Protein AF-A0AAW2G1V7-F1 (afdb_monomer_lite)

Sequence (291 aa):
MYNSADEGFDGTYQTNVVVTHNGSCLYVPPGIFKSTCKIDITWFPFDDQHCDMKFGSWTYDGNQLDLVLNSEEGGDLSDFIMNGEWYLIGSYFNCIMFMVASSVVLTVLVLNYHHRSPDRYVMPNWVRLLFLQWLPCVLRMSRPGKKITKKTILMANR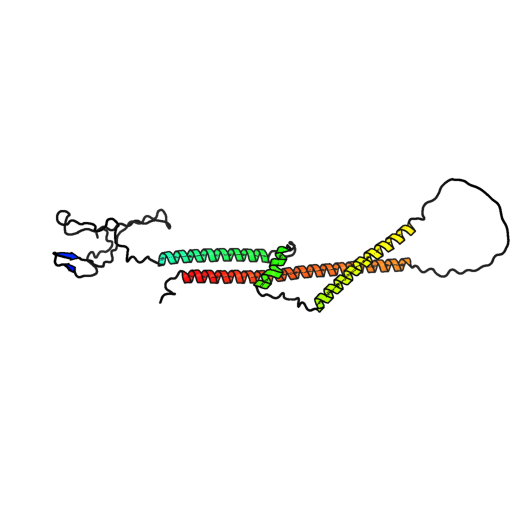MKEMELQERSSKSLLANVLDIDDDFRHGNSAANPASGYIRSAYGTPLSTRPATVEETSASLPLSGMQKELHTILKELQFITNRMKKADEDGEIVSDWKFAAMVVDRLCLFIFTLFTVLATIVILCRAPHIIVQ

pLDDT: mean 70.95, std 17.14, range [28.81, 96.62]

Radius of gyration: 51.95 Å; chains: 1; bounding box: 126×40×151 Å

Foldseek 3Di:
DVQFPDPDPDQPDDDDWDADPVGDIDDDGDHDTHGDADDDCPDPPVDDGDGDDDDDDPPDDCVGDDDDDPDPVDDDCVVPDDDLPVVLVVVVVVLVVVLVVVLVVLVVVLVVLLPPDLPPDDQPPVNCCVLVPVLCVVLVHDQPDDPVDVVVVVVVVVVVVVVVVVVVVVVVVVVVVVVVVVVPPPPDDDDDDDDDDDDDDDDDDDDDDDDDDDDDDDDPPVVVVVVVVVVVVVVVVVVVVVVVVVVVVVSVSSSVSSSVSSVSVSVVVSVVSVVVSVVVSVVSPPPPPDD

Secondary structure (DSSP, 8-state):
-TTB-SS--S-SS--PPEE-TTS-EE--------B--PPP-TTTTS-----------SS--TTT-----S-SS-S--TT----HHHHHHHHHHHHHHHHHHHHHHHHHHHHHHHTS-TTS-PPPHHHHHIIIIIHHHHTTPPPTT----HHHHHHHHHHHHHHHHHHHHHHHHHHHHHHHHHTTSSS---------------------------------HHHHHHHHHHHHHHHHHHHHHHHHHHHHHHHHHHHHHHHHHHHHHHHHHHHHHHHHHHHHHHHT-TTSS--

Organism: NCBI:txid286306

InterPro domains:
  IPR006029 Neurotransmitter-gated ion-channel transmembrane domain [PF02932] (88-282)
  IPR006201 Neurotransmitter-gated ion-channel [PTHR18945] (3-89)
  IPR018000 Neurotransmitter-gated ion-channel, conserved site [PS00236] (37-51)
  IPR036719 Neurotransmitter-gated ion-channel transmembrane domain superfamily [SSF90112] (88-290)
  IPR036734 Neurotransmitter-gated ion-channel ligand-binding domain superfamily [G3DSA:2.70.170.10] (1-108)
  IPR036734 Neurotransmitter-gated ion-channel ligand-binding domain superfamily [SSF63712] (1-100)
  IPR038050 Neuronal acetylcholine receptor [G3DSA:1.20.58.390] (210-291)

Structure (mmCIF, N/CA/C/O backbone):
data_AF-A0AAW2G1V7-F1
#
_entry.id   AF-A0AAW2G1V7-F1
#
loop_
_atom_site.group_PDB
_atom_site.id
_atom_site.type_symbol
_atom_site.label_atom_id
_atom_site.label_alt_id
_atom_site.label_comp_id
_atom_site.label_asym_id
_atom_site.label_entity_id
_atom_site.label_seq_id
_atom_site.pdbx_PDB_ins_code
_atom_site.Cartn_x
_atom_site.Cartn_y
_atom_site.Cartn_z
_atom_site.occupancy
_atom_site.B_iso_or_equiv
_atom_site.auth_seq_id
_atom_site.auth_comp_id
_atom_site.auth_asym_id
_atom_site.auth_atom_id
_atom_site.pdbx_PDB_model_num
ATOM 1 N N . MET A 1 1 ? 24.427 7.167 -37.733 1.00 85.62 1 MET A N 1
ATOM 2 C CA . MET A 1 1 ? 23.070 7.536 -37.271 1.00 85.62 1 MET A CA 1
ATOM 3 C C . MET A 1 1 ? 22.898 9.041 -37.412 1.00 85.62 1 MET A C 1
ATOM 5 O O . MET A 1 1 ? 23.673 9.754 -36.804 1.00 85.62 1 MET A O 1
ATOM 9 N N . TYR A 1 2 ? 21.942 9.545 -38.194 1.00 88.19 2 TYR A N 1
ATOM 10 C CA . TYR A 1 2 ? 21.856 10.985 -38.502 1.00 88.19 2 TYR A CA 1
ATOM 11 C C . TYR A 1 2 ? 21.434 11.862 -37.322 1.00 88.19 2 TYR A C 1
ATOM 13 O O . TYR A 1 2 ? 21.906 12.985 -37.202 1.00 88.19 2 TYR A O 1
ATOM 21 N N . ASN A 1 3 ? 20.558 11.365 -36.449 1.00 90.69 3 ASN A N 1
ATOM 22 C CA . ASN A 1 3 ? 20.106 12.087 -35.260 1.00 90.69 3 ASN A CA 1
ATOM 23 C C . ASN A 1 3 ? 20.918 11.717 -34.009 1.00 90.69 3 ASN A C 1
ATOM 25 O O . ASN A 1 3 ? 20.350 11.597 -32.925 1.00 90.69 3 ASN A O 1
ATOM 29 N N . SER A 1 4 ? 22.230 11.516 -34.160 1.00 87.62 4 SER A N 1
ATOM 30 C CA . SER A 1 4 ? 23.134 11.281 -33.029 1.00 87.62 4 SER A CA 1
ATOM 31 C C . SER A 1 4 ? 23.268 12.539 -32.162 1.00 87.62 4 SER A C 1
ATOM 33 O O . SER A 1 4 ? 23.291 13.655 -32.678 1.00 87.62 4 SER A O 1
ATOM 35 N N . ALA A 1 5 ? 23.347 12.353 -30.848 1.00 86.94 5 ALA A N 1
ATOM 36 C CA . ALA A 1 5 ? 23.713 13.371 -29.865 1.00 86.94 5 ALA A CA 1
ATOM 37 C C . ALA A 1 5 ? 25.204 13.298 -29.476 1.00 86.94 5 ALA A C 1
ATOM 39 O O . ALA A 1 5 ? 25.684 14.166 -28.752 1.00 86.94 5 ALA A O 1
ATOM 40 N N . ASP A 1 6 ? 25.919 12.254 -29.913 1.00 82.62 6 ASP A N 1
ATOM 41 C CA . ASP A 1 6 ? 27.353 12.073 -29.664 1.00 82.62 6 ASP A CA 1
ATOM 42 C C . ASP A 1 6 ? 28.193 12.606 -30.836 1.00 82.62 6 ASP A C 1
ATOM 44 O O . ASP A 1 6 ? 27.804 12.451 -31.999 1.00 82.62 6 ASP A O 1
ATOM 48 N N . GLU A 1 7 ? 29.345 13.212 -30.528 1.00 74.31 7 GLU A N 1
ATOM 49 C CA . GLU A 1 7 ? 30.271 13.802 -31.510 1.00 74.31 7 GLU A CA 1
ATOM 50 C C . GLU A 1 7 ? 31.110 12.728 -32.228 1.00 74.31 7 GLU A C 1
ATOM 52 O O . GLU A 1 7 ? 31.525 12.912 -33.374 1.00 74.31 7 GLU A O 1
ATOM 57 N N . GLY A 1 8 ? 31.328 11.577 -31.582 1.00 68.50 8 GLY A N 1
ATOM 58 C CA . GLY A 1 8 ? 32.001 10.418 -32.167 1.00 68.50 8 GLY A CA 1
ATOM 59 C C . GLY A 1 8 ? 31.039 9.560 -32.988 1.00 68.50 8 GLY A C 1
ATOM 60 O O . GLY A 1 8 ? 30.291 8.761 -32.434 1.00 68.50 8 GLY A O 1
ATOM 61 N N . PHE A 1 9 ? 31.068 9.702 -34.314 1.00 61.34 9 PHE A N 1
ATOM 62 C CA . PHE A 1 9 ? 30.249 8.887 -35.227 1.00 61.34 9 PHE A CA 1
ATOM 63 C C . PHE A 1 9 ? 30.820 7.488 -35.506 1.00 61.34 9 PHE A C 1
ATOM 65 O O . PHE A 1 9 ? 30.110 6.652 -36.070 1.00 61.34 9 PHE A O 1
ATOM 72 N N . ASP A 1 10 ? 32.092 7.255 -35.167 1.00 60.31 10 ASP A N 1
ATOM 73 C CA . ASP A 1 10 ? 32.810 6.026 -35.504 1.00 60.31 10 ASP A CA 1
ATOM 74 C C . ASP A 1 10 ? 32.613 4.941 -34.436 1.00 60.31 10 ASP A C 1
ATOM 76 O O . ASP A 1 10 ? 32.536 5.221 -33.236 1.00 60.31 10 ASP A O 1
ATOM 80 N N . GLY A 1 11 ? 32.480 3.697 -34.898 1.00 63.94 11 GLY A N 1
ATOM 81 C CA . GLY A 1 11 ? 32.051 2.554 -34.101 1.00 63.94 11 GLY A CA 1
ATOM 82 C C . GLY A 1 11 ? 32.935 2.360 -32.875 1.00 63.94 11 GLY A C 1
ATOM 83 O O . GLY A 1 11 ? 34.135 2.128 -32.987 1.00 63.94 11 GLY A O 1
ATOM 84 N N . THR A 1 12 ? 32.326 2.410 -31.691 1.00 61.78 12 THR A N 1
ATOM 85 C CA . THR A 1 12 ? 33.017 2.317 -30.396 1.00 61.78 12 THR A CA 1
ATOM 86 C C . THR A 1 12 ? 33.786 0.995 -30.226 1.00 61.78 12 THR A C 1
ATOM 88 O O . THR A 1 12 ? 34.663 0.897 -29.370 1.00 61.78 12 THR A O 1
ATOM 91 N N . TYR A 1 13 ? 33.490 -0.013 -31.059 1.00 72.44 13 TYR A N 1
ATOM 92 C CA . TYR A 1 13 ? 34.084 -1.344 -31.008 1.00 72.44 13 TYR A CA 1
ATOM 93 C C . TYR A 1 13 ? 34.322 -1.903 -32.418 1.00 72.44 13 TYR A C 1
ATOM 95 O O . TYR A 1 13 ? 33.382 -2.166 -33.169 1.00 72.44 13 TYR A O 1
ATOM 103 N N . GLN A 1 14 ? 35.589 -2.125 -32.775 1.00 78.06 14 GLN A N 1
ATOM 104 C CA . GLN A 1 14 ? 35.945 -2.838 -34.003 1.00 78.06 14 GLN A CA 1
ATOM 105 C C . GLN A 1 14 ? 35.596 -4.322 -33.856 1.00 78.06 14 GLN A C 1
ATOM 107 O O . GLN A 1 14 ? 35.974 -4.960 -32.872 1.00 78.06 14 GLN A O 1
ATOM 112 N N . THR A 1 15 ? 34.887 -4.880 -34.836 1.00 85.75 15 THR A N 1
ATOM 113 C CA . THR A 1 15 ? 34.517 -6.301 -34.862 1.00 85.75 15 THR A CA 1
ATOM 114 C C . THR A 1 15 ? 34.829 -6.927 -36.212 1.00 85.75 15 THR A C 1
ATOM 116 O O . THR A 1 15 ? 34.987 -6.238 -37.220 1.00 85.75 15 THR A O 1
ATOM 119 N N . ASN A 1 16 ? 34.956 -8.252 -36.223 1.00 90.81 16 ASN A N 1
ATOM 120 C CA . ASN A 1 16 ? 35.268 -8.997 -37.434 1.00 90.81 16 ASN A CA 1
ATOM 121 C C . ASN A 1 16 ? 34.013 -9.190 -38.296 1.00 90.81 16 ASN A C 1
ATOM 123 O O . ASN A 1 16 ? 32.916 -9.399 -37.780 1.00 90.81 16 ASN A O 1
ATOM 127 N N . VAL A 1 17 ? 34.198 -9.184 -39.616 1.00 92.94 17 VAL A N 1
ATOM 128 C CA . VAL A 1 17 ? 33.155 -9.532 -40.589 1.00 92.94 17 VAL A CA 1
ATOM 129 C C . VAL A 1 17 ? 33.189 -11.038 -40.836 1.00 92.94 17 VAL A C 1
ATOM 131 O O . VAL A 1 17 ? 34.255 -11.610 -41.068 1.00 92.94 17 VAL A O 1
ATOM 134 N N . VAL A 1 18 ? 32.025 -11.683 -40.822 1.00 94.75 18 VAL A N 1
ATOM 135 C CA . VAL A 1 18 ? 31.896 -13.103 -41.162 1.00 94.75 18 VAL A CA 1
ATOM 136 C C . VAL A 1 18 ? 31.580 -13.222 -42.647 1.00 94.75 18 VAL A C 1
ATOM 138 O O . VAL A 1 18 ? 30.533 -12.765 -43.101 1.00 94.75 18 VAL A O 1
ATOM 141 N N . VAL A 1 19 ? 32.485 -13.839 -43.405 1.00 96.56 19 VAL A N 1
ATOM 142 C CA . VAL A 1 19 ? 32.334 -14.052 -44.850 1.00 96.56 19 VAL A CA 1
ATOM 143 C C . VAL A 1 19 ? 32.022 -15.519 -45.111 1.00 96.56 19 VAL A C 1
ATOM 145 O O . VAL A 1 19 ? 32.717 -16.406 -44.617 1.00 96.56 19 VAL A O 1
ATOM 148 N N . THR A 1 20 ? 30.983 -15.782 -45.897 1.00 96.62 20 THR A N 1
ATOM 149 C CA . THR A 1 20 ? 30.585 -17.146 -46.269 1.00 96.62 20 THR A CA 1
ATOM 150 C C . THR A 1 20 ? 31.022 -17.496 -47.695 1.00 96.62 20 THR A C 1
ATOM 152 O O . THR A 1 20 ? 31.377 -16.631 -48.497 1.00 96.62 20 THR A O 1
ATOM 155 N N . HIS A 1 21 ? 30.996 -18.787 -48.036 1.00 95.81 21 HIS A N 1
ATOM 156 C CA . HIS A 1 21 ? 31.494 -19.294 -49.321 1.00 95.81 21 HIS A CA 1
ATOM 157 C C . HIS A 1 21 ? 30.716 -18.795 -50.555 1.00 95.81 21 HIS A C 1
ATOM 159 O O . HIS A 1 21 ? 31.208 -18.930 -51.671 1.00 95.81 21 HIS A O 1
ATOM 165 N N . ASN A 1 22 ? 29.500 -18.265 -50.385 1.00 96.12 22 ASN A N 1
ATOM 166 C CA . ASN A 1 22 ? 28.684 -17.723 -51.478 1.00 96.12 22 ASN A CA 1
ATOM 167 C C . ASN A 1 22 ? 28.970 -16.229 -51.752 1.00 96.12 22 ASN A C 1
ATOM 169 O O . ASN A 1 22 ? 28.369 -15.660 -52.659 1.00 96.12 22 ASN A O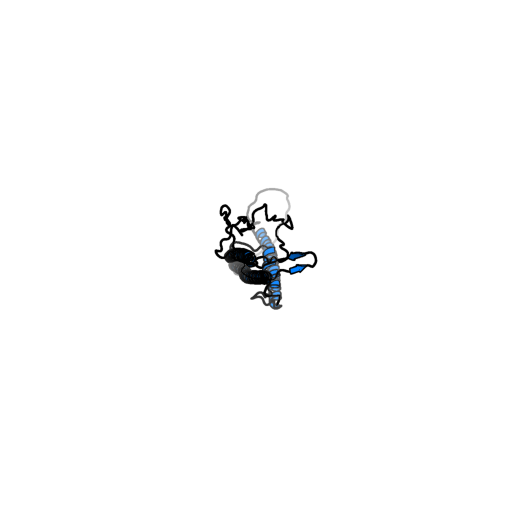 1
ATOM 173 N N . GLY A 1 23 ? 29.863 -15.601 -50.975 1.00 94.69 23 GLY A N 1
ATOM 174 C CA . GLY A 1 23 ? 30.184 -14.177 -51.068 1.00 94.69 23 GLY A CA 1
ATOM 175 C C . GLY A 1 23 ? 29.337 -13.258 -50.180 1.00 94.69 23 GLY A C 1
ATOM 176 O O . GLY A 1 23 ? 29.544 -12.048 -50.226 1.00 94.69 23 GLY A O 1
ATOM 177 N N . SER A 1 24 ? 28.415 -13.777 -49.360 1.00 94.69 24 SER A N 1
ATOM 178 C CA . SER A 1 24 ? 27.659 -12.960 -48.407 1.00 94.69 24 SER A CA 1
ATOM 179 C C . SER A 1 24 ? 28.486 -12.656 -47.159 1.00 94.69 24 SER A C 1
ATOM 181 O O . SER A 1 24 ? 29.095 -13.553 -46.561 1.00 94.69 24 SER A O 1
ATOM 183 N N . CYS A 1 25 ? 28.453 -11.391 -46.745 1.00 94.62 25 CYS A N 1
ATOM 184 C CA . CYS A 1 25 ? 29.166 -10.867 -45.586 1.00 94.62 25 CYS A CA 1
ATOM 185 C C . CYS A 1 25 ? 28.166 -10.459 -44.498 1.00 94.62 25 CYS A C 1
ATOM 187 O O . CYS A 1 25 ? 27.249 -9.686 -44.767 1.00 94.62 25 CYS A O 1
ATOM 189 N N . LEU A 1 26 ? 28.360 -10.945 -43.272 1.00 92.88 26 LEU A N 1
ATOM 190 C CA . LEU A 1 26 ? 27.598 -10.543 -42.090 1.00 92.88 26 LEU A CA 1
ATOM 191 C C . LEU A 1 26 ? 28.484 -9.693 -41.176 1.00 92.88 26 LEU A C 1
ATOM 193 O O . LEU A 1 26 ? 29.576 -10.115 -40.788 1.00 92.88 26 LEU A O 1
ATOM 197 N N . TYR A 1 27 ? 27.995 -8.510 -40.815 1.00 90.75 27 TYR A N 1
ATOM 198 C CA . TYR A 1 27 ? 28.675 -7.583 -39.917 1.00 90.75 27 TYR A CA 1
ATOM 199 C C . TYR A 1 27 ? 27.704 -7.092 -38.843 1.00 90.75 27 TYR A C 1
ATOM 201 O O . TYR A 1 27 ? 26.683 -6.489 -39.167 1.00 90.75 27 TYR A O 1
ATOM 209 N N . VAL A 1 28 ? 28.016 -7.372 -37.574 1.00 88.50 28 VAL A N 1
ATOM 210 C CA . VAL A 1 28 ? 27.168 -7.038 -36.417 1.00 88.50 28 VAL A CA 1
ATOM 211 C C . VAL A 1 28 ? 28.019 -6.312 -35.367 1.00 88.50 28 VAL A C 1
ATOM 213 O O . VAL A 1 28 ? 28.538 -6.947 -34.447 1.00 88.50 28 VAL A O 1
ATOM 216 N N . PRO A 1 29 ? 28.229 -4.991 -35.512 1.00 86.75 29 PRO A N 1
ATOM 217 C CA . PRO A 1 29 ? 28.996 -4.220 -34.543 1.00 86.75 29 PRO A CA 1
ATOM 218 C C . PRO A 1 29 ? 28.152 -3.912 -33.293 1.00 86.75 29 PRO A C 1
ATOM 220 O O . PRO A 1 29 ? 27.044 -3.384 -33.427 1.00 86.75 29 PRO A O 1
ATOM 223 N N . PRO A 1 30 ? 28.654 -4.166 -32.071 1.00 85.56 30 PRO A N 1
ATOM 224 C CA . PRO A 1 30 ? 28.037 -3.635 -30.868 1.00 85.56 30 PRO A CA 1
ATOM 225 C C . PRO A 1 30 ? 28.274 -2.124 -30.816 1.00 85.56 30 PRO A C 1
ATOM 227 O O . PRO A 1 30 ? 29.349 -1.631 -31.162 1.00 85.56 30 PRO A O 1
ATOM 230 N N . GLY A 1 31 ? 27.272 -1.377 -30.367 1.00 80.81 31 GLY A N 1
ATOM 231 C CA . GLY A 1 31 ? 27.354 0.075 -30.304 1.00 80.81 31 GLY A CA 1
ATOM 232 C C . GLY A 1 31 ? 26.416 0.647 -29.259 1.00 80.81 31 GLY A C 1
ATOM 233 O O . GLY A 1 31 ? 25.307 0.153 -29.065 1.00 80.81 31 GLY A O 1
ATOM 234 N N . ILE A 1 32 ? 26.874 1.706 -28.594 1.00 83.88 32 ILE A N 1
ATOM 235 C CA . ILE A 1 32 ? 26.031 2.536 -27.737 1.00 83.88 32 ILE A CA 1
ATOM 236 C C . ILE A 1 32 ? 25.627 3.747 -28.570 1.00 83.88 32 ILE A C 1
ATOM 238 O O . ILE A 1 32 ? 26.464 4.585 -28.899 1.00 83.88 32 ILE A O 1
ATOM 242 N N . PHE A 1 33 ? 24.346 3.839 -28.912 1.00 84.38 33 PHE A N 1
ATOM 243 C CA . PHE A 1 33 ? 23.815 4.951 -29.693 1.00 84.38 33 PHE A CA 1
ATOM 244 C C . PHE A 1 33 ? 23.133 5.960 -28.774 1.00 84.38 33 PHE A C 1
ATOM 246 O O . PHE A 1 33 ? 22.244 5.610 -28.001 1.00 84.38 33 PHE A O 1
ATOM 253 N N . LYS A 1 34 ? 23.534 7.229 -28.874 1.00 87.38 34 LYS A N 1
ATOM 254 C CA . LYS A 1 34 ? 22.858 8.342 -28.200 1.00 87.38 34 LYS A CA 1
ATOM 255 C C . LYS A 1 34 ? 22.071 9.120 -29.239 1.00 87.38 34 LYS A C 1
ATOM 257 O O . LYS A 1 34 ? 22.667 9.764 -30.095 1.00 87.38 34 LYS A O 1
ATOM 262 N N . SER A 1 35 ? 20.746 9.057 -29.180 1.00 89.12 35 SER A N 1
ATOM 263 C CA . SER A 1 35 ? 19.866 9.760 -30.114 1.00 89.12 35 SER A CA 1
ATOM 264 C C . SER A 1 35 ? 19.362 11.076 -29.538 1.00 89.12 35 SER A C 1
ATOM 266 O O . SER A 1 35 ? 18.958 11.129 -28.377 1.00 89.12 35 SER A O 1
ATOM 268 N N . THR A 1 36 ? 19.265 12.106 -30.371 1.00 91.31 36 THR A N 1
ATOM 269 C CA . THR A 1 36 ? 18.476 13.296 -30.049 1.00 91.31 36 THR A CA 1
ATOM 270 C C . THR A 1 36 ? 17.000 13.003 -30.320 1.00 91.31 36 THR A C 1
ATOM 272 O O . THR A 1 36 ? 16.622 12.716 -31.459 1.00 91.31 36 THR A O 1
ATOM 275 N N . CYS A 1 37 ? 16.173 13.092 -29.276 1.00 92.75 37 CYS A N 1
ATOM 276 C CA . CYS A 1 37 ? 14.723 12.911 -29.325 1.00 92.75 37 CYS A CA 1
ATOM 277 C C . CYS A 1 37 ? 14.019 14.100 -28.655 1.00 92.75 37 CYS A C 1
ATOM 279 O O . CYS A 1 37 ? 14.504 14.633 -27.656 1.00 92.75 37 CYS A O 1
ATOM 281 N N . LYS A 1 38 ? 12.888 14.538 -29.219 1.00 90.38 38 LYS A N 1
ATOM 282 C CA . LYS A 1 38 ? 12.080 15.623 -28.653 1.00 90.38 38 LYS A CA 1
ATOM 283 C C . LYS A 1 38 ? 11.105 15.042 -27.631 1.00 90.38 38 LYS A C 1
ATOM 285 O O . LYS A 1 38 ? 10.283 14.214 -27.993 1.00 90.38 38 LYS A O 1
ATOM 290 N N . ILE A 1 39 ? 11.175 15.533 -26.398 1.00 89.38 39 ILE A N 1
ATOM 291 C CA . ILE A 1 39 ? 10.276 15.134 -25.309 1.00 89.38 39 ILE A CA 1
ATOM 292 C C . ILE A 1 39 ? 9.023 16.017 -25.308 1.00 89.38 39 ILE A C 1
ATOM 294 O O . ILE A 1 39 ? 9.132 17.243 -25.422 1.00 89.38 39 ILE A O 1
ATOM 298 N N . ASP A 1 40 ? 7.849 15.402 -25.161 1.00 83.12 40 ASP A N 1
ATOM 299 C CA . ASP A 1 40 ? 6.579 16.101 -24.927 1.00 83.12 40 ASP A CA 1
ATOM 300 C C . ASP A 1 40 ? 6.178 15.995 -23.449 1.00 83.12 40 ASP A C 1
ATOM 302 O O . ASP A 1 40 ? 6.004 14.900 -22.928 1.00 83.12 40 ASP A O 1
ATOM 306 N N . ILE A 1 41 ? 6.032 17.133 -22.766 1.00 85.12 41 ILE A N 1
ATOM 307 C CA . ILE A 1 41 ? 5.747 17.207 -21.320 1.00 85.12 41 ILE A CA 1
ATOM 308 C C . ILE A 1 41 ? 4.282 17.536 -20.999 1.00 85.12 41 ILE A C 1
ATOM 310 O O . ILE A 1 41 ? 3.962 17.898 -19.868 1.00 85.12 41 ILE A O 1
ATOM 314 N N . THR A 1 42 ? 3.381 17.448 -21.979 1.00 76.25 42 THR A N 1
ATOM 315 C CA . THR A 1 42 ? 1.984 17.885 -21.820 1.00 76.25 42 THR A CA 1
ATOM 316 C C . THR A 1 42 ? 1.222 17.112 -20.728 1.00 76.25 42 THR A C 1
ATOM 318 O O . THR A 1 42 ? 0.359 17.691 -20.071 1.00 76.25 42 THR A O 1
ATOM 321 N N . TRP A 1 43 ? 1.558 15.837 -20.491 1.00 65.81 43 TRP A N 1
ATOM 322 C CA . TRP A 1 43 ? 0.807 14.926 -19.604 1.00 65.81 43 TRP A CA 1
ATOM 323 C C . TRP A 1 43 ? 1.631 14.328 -18.458 1.00 65.81 43 TRP A C 1
ATOM 325 O O . TRP A 1 43 ? 1.285 13.278 -17.915 1.00 65.81 43 TRP A O 1
ATOM 335 N N . PHE A 1 44 ? 2.704 15.008 -18.057 1.00 52.75 44 PHE A N 1
ATOM 336 C CA . PHE A 1 44 ? 3.578 14.546 -16.979 1.00 52.75 44 PHE A CA 1
ATOM 337 C C . PHE A 1 44 ? 2.796 14.254 -15.676 1.00 52.75 44 PHE A C 1
ATOM 339 O O . PHE A 1 44 ? 2.028 15.121 -15.240 1.00 52.75 44 PHE A O 1
ATOM 346 N N . PRO A 1 45 ? 2.981 13.095 -14.999 1.00 63.81 45 PRO A N 1
ATOM 347 C CA . PRO A 1 45 ? 3.978 12.029 -15.218 1.00 63.81 45 PRO A CA 1
ATOM 348 C C . PRO A 1 45 ? 3.456 10.775 -15.964 1.00 63.81 45 PRO A C 1
ATOM 350 O O . PRO A 1 45 ? 4.032 9.698 -15.817 1.00 63.81 45 PRO A O 1
ATOM 353 N N . PHE A 1 46 ? 2.323 10.866 -16.671 1.00 63.38 46 PHE A N 1
ATOM 354 C CA . PHE A 1 46 ? 1.678 9.744 -17.380 1.00 63.38 46 PHE A CA 1
ATOM 355 C C . PHE A 1 46 ? 1.797 9.873 -18.905 1.00 63.38 46 PHE A C 1
ATOM 357 O O . PHE A 1 46 ? 0.891 9.507 -19.650 1.00 63.38 46 PHE A O 1
ATOM 364 N N . ASP A 1 47 ? 2.887 10.470 -19.357 1.00 64.62 47 ASP A N 1
ATOM 365 C CA . ASP A 1 47 ? 3.195 10.757 -20.747 1.00 64.62 47 ASP A CA 1
ATOM 366 C C . ASP A 1 47 ? 3.817 9.551 -21.466 1.00 64.62 47 ASP A C 1
ATOM 368 O O . ASP A 1 47 ? 4.714 8.887 -20.948 1.00 64.62 47 ASP A O 1
ATOM 372 N N . ASP A 1 48 ? 3.360 9.304 -22.695 1.00 75.94 48 ASP A N 1
ATOM 373 C CA . ASP A 1 48 ? 3.995 8.367 -23.620 1.00 75.94 48 ASP A CA 1
ATOM 374 C C . ASP A 1 48 ? 5.029 9.116 -24.470 1.00 75.94 48 ASP A C 1
ATOM 376 O O . ASP A 1 48 ? 4.742 10.176 -25.030 1.00 75.94 48 ASP A O 1
ATOM 380 N N . GLN A 1 49 ? 6.235 8.556 -24.592 1.00 80.69 49 GLN A N 1
ATOM 381 C CA . GLN A 1 49 ? 7.331 9.161 -25.352 1.00 80.69 49 GLN A CA 1
ATOM 382 C C . GLN A 1 49 ? 7.636 8.345 -26.609 1.00 80.69 49 GLN A C 1
ATOM 384 O O . GLN A 1 49 ? 7.844 7.133 -26.542 1.00 80.69 49 GLN A O 1
ATOM 389 N N . HIS A 1 50 ? 7.699 9.019 -27.760 1.00 85.31 50 HIS A N 1
ATOM 390 C CA . HIS A 1 50 ? 8.035 8.408 -29.045 1.00 85.31 50 HIS A CA 1
ATOM 391 C C . HIS A 1 50 ? 9.369 8.952 -29.558 1.00 85.31 50 HIS A C 1
ATOM 393 O O . HIS A 1 50 ? 9.500 10.150 -29.813 1.00 85.31 50 HIS A O 1
ATOM 399 N N . CYS A 1 51 ? 10.359 8.069 -29.702 1.00 89.38 51 CYS A N 1
ATOM 400 C CA . CYS A 1 51 ? 11.705 8.430 -30.131 1.00 89.38 51 CYS A CA 1
ATOM 401 C C . CYS A 1 51 ? 12.146 7.609 -31.339 1.00 89.38 51 CYS A C 1
ATOM 403 O O . CYS A 1 51 ? 12.302 6.393 -31.251 1.00 89.38 51 CYS A O 1
ATOM 405 N N . ASP A 1 52 ? 12.419 8.303 -32.443 1.00 90.00 52 ASP A N 1
ATOM 406 C CA . ASP A 1 52 ? 12.882 7.690 -33.684 1.00 90.00 52 ASP A CA 1
ATOM 407 C C . ASP A 1 52 ? 14.409 7.618 -33.754 1.00 90.00 52 ASP A C 1
ATOM 409 O O . ASP A 1 52 ? 15.119 8.562 -33.394 1.00 90.00 52 ASP A O 1
ATOM 413 N N . MET A 1 53 ? 14.932 6.537 -34.331 1.00 87.44 53 MET A N 1
ATOM 414 C CA . MET A 1 53 ? 16.350 6.404 -34.666 1.00 87.44 53 MET A CA 1
ATOM 415 C C . MET A 1 53 ? 16.532 6.362 -36.183 1.00 87.44 53 MET A C 1
ATOM 417 O O . MET A 1 53 ? 15.935 5.533 -36.864 1.00 87.44 53 MET A O 1
ATOM 421 N N . LYS A 1 54 ? 17.371 7.253 -36.729 1.00 89.81 54 LYS A N 1
ATOM 422 C CA . LYS A 1 54 ? 17.587 7.378 -38.179 1.00 89.81 54 LYS A CA 1
ATOM 423 C C . LYS A 1 54 ? 18.950 6.831 -38.590 1.00 89.81 54 LYS A C 1
ATOM 425 O O . LYS A 1 54 ? 19.989 7.464 -38.363 1.00 89.81 54 LYS A O 1
ATOM 430 N N . PHE A 1 55 ? 18.940 5.674 -39.241 1.00 88.56 55 PHE A N 1
ATOM 431 C CA . PHE A 1 55 ? 20.124 5.036 -39.815 1.00 88.56 55 PHE A CA 1
ATOM 432 C C . PHE A 1 55 ? 20.173 5.236 -41.329 1.00 88.56 55 PHE A C 1
ATOM 434 O O . PHE A 1 55 ? 19.145 5.306 -41.993 1.00 88.56 55 PHE A O 1
ATOM 441 N N . GLY A 1 56 ? 21.383 5.350 -41.867 1.00 90.31 56 GLY A N 1
ATOM 442 C CA . GLY A 1 56 ? 21.619 5.467 -43.298 1.00 90.31 56 GLY A CA 1
ATOM 443 C C . GLY A 1 56 ? 23.102 5.637 -43.599 1.00 90.31 56 GLY A C 1
ATOM 444 O O . GLY A 1 56 ? 23.911 5.849 -42.689 1.00 90.31 56 GLY A O 1
ATOM 445 N N . SER A 1 57 ? 23.445 5.500 -44.876 1.00 91.06 57 SER A N 1
ATOM 446 C CA . SER A 1 57 ? 24.816 5.622 -45.365 1.00 91.06 57 SER A CA 1
ATOM 447 C C . SER A 1 57 ? 25.228 7.082 -45.480 1.00 91.06 57 SER A C 1
ATOM 449 O O . SER A 1 57 ? 24.506 7.889 -46.051 1.00 91.06 57 SER A O 1
ATOM 451 N N . TRP A 1 58 ? 26.411 7.414 -44.966 1.00 87.19 58 TRP A N 1
ATOM 452 C CA . TRP A 1 58 ? 26.973 8.757 -45.109 1.00 87.19 58 TRP A CA 1
ATOM 453 C C . TRP A 1 58 ? 27.712 8.949 -46.439 1.00 87.19 58 TRP A C 1
ATOM 455 O O . TRP A 1 58 ? 27.763 10.053 -46.971 1.00 87.19 58 TRP A O 1
ATOM 465 N N . THR A 1 59 ? 28.309 7.878 -46.969 1.00 90.50 59 THR A N 1
ATOM 466 C CA . THR A 1 59 ? 29.235 7.935 -48.110 1.00 90.50 59 THR A CA 1
ATOM 467 C C . THR A 1 59 ? 28.587 7.606 -49.449 1.00 90.50 59 THR A C 1
ATOM 469 O O . THR A 1 59 ? 29.072 8.069 -50.476 1.00 90.50 59 THR A O 1
ATOM 472 N N . TYR A 1 60 ? 27.523 6.803 -49.450 1.00 93.31 60 TYR A N 1
ATOM 473 C CA . TYR A 1 60 ? 26.861 6.315 -50.663 1.00 93.31 60 TYR A CA 1
ATOM 474 C C . TYR A 1 60 ? 25.423 6.816 -50.739 1.00 93.31 60 TYR A C 1
ATOM 476 O O . TYR A 1 60 ? 24.737 6.880 -49.720 1.00 93.31 60 TYR A O 1
ATOM 484 N N . ASP A 1 61 ? 24.974 7.135 -51.951 1.00 92.19 61 ASP A N 1
ATOM 485 C CA . ASP A 1 61 ? 23.600 7.528 -52.250 1.00 92.19 61 ASP A CA 1
ATOM 486 C C . ASP A 1 61 ? 22.725 6.319 -52.635 1.00 92.19 61 ASP A C 1
ATOM 488 O O . ASP A 1 61 ? 23.208 5.194 -52.788 1.00 92.19 61 ASP A O 1
ATOM 492 N N . GLY A 1 62 ? 21.422 6.558 -52.816 1.00 90.12 62 GLY A N 1
ATOM 493 C CA . GLY A 1 62 ? 20.439 5.507 -53.121 1.00 90.12 62 GLY A CA 1
ATOM 494 C C . GLY A 1 62 ? 20.596 4.843 -54.494 1.00 90.12 62 GLY A C 1
ATOM 495 O O . GLY A 1 62 ? 19.957 3.831 -54.752 1.00 90.12 62 GLY A O 1
ATOM 496 N N . ASN A 1 63 ? 21.451 5.378 -55.372 1.00 93.94 63 ASN A N 1
ATOM 497 C CA . ASN A 1 63 ? 21.772 4.749 -56.657 1.00 93.94 63 ASN A CA 1
ATOM 498 C C . ASN A 1 63 ? 22.930 3.744 -56.544 1.00 93.94 63 ASN A C 1
ATOM 500 O O . ASN A 1 63 ? 23.123 2.929 -57.445 1.00 93.94 63 ASN A O 1
ATOM 504 N N . GLN A 1 64 ? 23.720 3.826 -55.472 1.00 94.50 64 GLN A N 1
ATOM 505 C CA . GLN A 1 64 ? 24.885 2.973 -55.228 1.00 94.50 64 GLN A CA 1
ATOM 506 C C . GLN A 1 64 ? 24.634 1.946 -54.127 1.00 94.50 64 GLN A C 1
ATOM 508 O O . GLN A 1 64 ? 25.207 0.858 -54.166 1.00 94.50 64 GLN A O 1
ATOM 513 N N . LEU A 1 65 ? 23.797 2.287 -53.147 1.00 93.75 65 LEU A N 1
ATOM 514 C CA . LEU A 1 65 ? 23.502 1.437 -52.006 1.00 93.75 65 LEU A CA 1
ATOM 515 C C . LEU A 1 65 ? 22.000 1.422 -51.727 1.00 93.75 65 LEU A C 1
ATOM 517 O O . LEU A 1 65 ? 21.412 2.456 -51.418 1.00 93.75 65 LEU A O 1
ATOM 521 N N . ASP A 1 66 ? 21.420 0.226 -51.773 1.00 93.19 66 ASP A N 1
ATOM 522 C CA . ASP A 1 66 ? 20.037 -0.018 -51.376 1.00 93.19 66 ASP A CA 1
ATOM 523 C C . ASP A 1 66 ? 19.993 -0.611 -49.959 1.00 93.19 66 ASP A C 1
ATOM 525 O O . ASP A 1 66 ? 20.697 -1.579 -49.655 1.00 93.19 66 ASP A O 1
ATOM 529 N N . LEU A 1 67 ? 19.203 0.001 -49.074 1.00 91.56 67 LEU A N 1
ATOM 530 C CA . LEU A 1 67 ? 19.068 -0.400 -47.674 1.00 91.56 67 LEU A CA 1
ATOM 531 C C . LEU A 1 67 ? 17.715 -1.077 -47.479 1.00 91.56 67 LEU A C 1
ATOM 533 O O . LEU A 1 67 ? 16.678 -0.418 -47.465 1.00 91.56 67 LEU A O 1
ATOM 537 N N . VAL A 1 68 ? 17.743 -2.391 -47.270 1.00 91.25 68 VAL A N 1
ATOM 538 C CA . VAL A 1 68 ? 16.539 -3.203 -47.079 1.00 91.25 68 VAL A CA 1
ATOM 539 C C . VAL A 1 68 ? 16.425 -3.628 -45.618 1.00 91.25 68 VAL A C 1
ATOM 541 O O . VAL A 1 68 ? 17.378 -4.137 -45.024 1.00 91.25 68 VAL A O 1
ATOM 544 N N . LEU A 1 69 ? 15.247 -3.417 -45.033 1.00 89.56 69 LEU A N 1
ATOM 545 C CA . LEU A 1 69 ? 14.913 -3.898 -43.695 1.00 89.56 69 LEU A CA 1
ATOM 546 C C . LEU A 1 69 ? 14.695 -5.414 -43.736 1.00 89.56 69 LEU A C 1
ATOM 548 O O . LEU A 1 69 ? 13.947 -5.915 -44.569 1.00 89.56 69 LEU A O 1
ATOM 552 N N . ASN A 1 70 ? 15.329 -6.144 -42.817 1.00 86.44 70 ASN A N 1
ATOM 553 C CA . ASN A 1 70 ? 15.173 -7.600 -42.723 1.00 86.44 70 ASN A CA 1
ATOM 554 C C . ASN A 1 70 ? 13.827 -8.021 -42.093 1.00 86.44 70 ASN A C 1
ATOM 556 O O . ASN A 1 70 ? 13.386 -9.149 -42.282 1.00 86.44 70 ASN A O 1
ATOM 560 N N . SER A 1 71 ? 13.183 -7.128 -41.335 1.00 86.19 71 SER A N 1
ATOM 561 C CA . SER A 1 71 ? 11.866 -7.332 -40.722 1.00 86.19 71 SER A CA 1
ATOM 562 C C . SER A 1 71 ? 11.093 -6.013 -40.688 1.00 86.19 71 SER A C 1
ATOM 564 O O . SER A 1 71 ? 11.673 -4.966 -40.395 1.00 86.19 71 SER A O 1
ATOM 566 N N . GLU A 1 72 ? 9.790 -6.066 -40.969 1.00 81.38 72 GLU A N 1
ATOM 567 C CA . GLU A 1 72 ? 8.873 -4.923 -40.828 1.00 81.38 72 GLU A CA 1
ATOM 568 C C . GLU A 1 72 ? 8.392 -4.732 -39.378 1.00 81.38 72 GLU A C 1
ATOM 570 O O . GLU A 1 72 ? 7.910 -3.659 -39.026 1.00 81.38 72 GLU A O 1
ATOM 575 N N . GLU A 1 73 ? 8.568 -5.740 -38.515 1.00 79.50 73 GLU A N 1
ATOM 576 C CA . GLU A 1 73 ? 8.125 -5.718 -37.109 1.00 79.50 73 GLU A CA 1
ATOM 577 C C . GLU A 1 73 ? 9.089 -4.958 -36.175 1.00 79.50 73 GLU A C 1
ATOM 579 O O . GLU A 1 73 ? 8.836 -4.839 -34.977 1.00 79.50 73 GLU A O 1
ATOM 584 N N . GLY A 1 74 ? 10.174 -4.395 -36.717 1.00 80.12 74 GLY A N 1
ATOM 585 C CA . GLY A 1 74 ? 11.145 -3.587 -35.979 1.00 80.12 74 GLY A CA 1
ATOM 586 C C . GLY A 1 74 ? 12.420 -4.342 -35.595 1.00 80.12 74 GLY A C 1
ATOM 587 O O . GLY A 1 74 ? 12.820 -5.306 -36.248 1.00 80.12 74 GLY A O 1
ATOM 588 N N . GLY A 1 75 ? 13.112 -3.838 -34.570 1.00 82.31 75 GLY A N 1
ATOM 589 C CA . GLY A 1 75 ? 14.335 -4.452 -34.046 1.00 82.31 75 GLY A CA 1
ATOM 590 C C . GLY A 1 75 ? 14.038 -5.693 -33.205 1.00 82.31 75 GLY A C 1
ATOM 591 O O . GLY A 1 75 ? 13.003 -5.764 -32.548 1.00 82.31 75 GLY A O 1
ATOM 592 N N . ASP A 1 76 ? 14.958 -6.657 -33.201 1.00 84.00 76 ASP A N 1
ATOM 593 C CA . ASP A 1 76 ? 14.846 -7.843 -32.352 1.00 84.00 76 ASP A CA 1
ATOM 594 C C . ASP A 1 76 ? 14.972 -7.456 -30.867 1.00 84.00 76 ASP A C 1
ATOM 596 O O . ASP A 1 76 ? 15.983 -6.897 -30.437 1.00 84.00 76 ASP A O 1
ATOM 600 N N . LEU A 1 77 ? 13.919 -7.729 -30.093 1.00 84.31 77 LEU A N 1
ATOM 601 C CA . LEU A 1 77 ? 13.817 -7.436 -28.659 1.00 84.31 77 LEU A CA 1
ATOM 602 C C . LEU A 1 77 ? 14.064 -8.678 -27.787 1.00 84.31 77 LEU A C 1
ATOM 604 O O . LEU A 1 77 ? 13.865 -8.610 -26.576 1.00 84.31 77 LEU A O 1
ATOM 608 N N . SER A 1 78 ? 14.478 -9.809 -28.364 1.00 82.38 78 SER A N 1
ATOM 609 C CA . SER A 1 78 ? 14.654 -11.073 -27.630 1.00 82.38 78 SER A CA 1
ATOM 610 C C . SER A 1 78 ? 15.642 -10.959 -26.461 1.00 82.38 78 SER A C 1
ATOM 612 O O . SER A 1 78 ? 15.415 -11.548 -25.406 1.00 82.38 78 SER A O 1
ATOM 614 N N . ASP A 1 79 ? 16.680 -10.134 -26.619 1.00 79.12 79 ASP A N 1
ATOM 615 C CA . ASP A 1 79 ? 17.705 -9.871 -25.598 1.00 79.12 79 ASP A CA 1
ATOM 616 C C . ASP A 1 79 ? 17.446 -8.575 -24.800 1.00 79.12 79 ASP A C 1
ATOM 618 O O . ASP A 1 79 ? 18.322 -8.076 -24.087 1.00 79.12 79 ASP A O 1
ATOM 622 N N . PHE A 1 80 ? 16.250 -7.986 -24.914 1.00 81.44 80 PHE A N 1
ATOM 623 C CA . PHE A 1 80 ? 15.922 -6.748 -24.215 1.00 81.44 80 PHE A CA 1
ATOM 624 C C . PHE A 1 80 ? 15.758 -6.979 -22.708 1.00 81.44 80 PHE A C 1
ATOM 626 O O . PHE A 1 80 ? 14.855 -7.680 -22.248 1.00 81.44 80 PHE A O 1
ATOM 633 N N . ILE A 1 81 ? 16.606 -6.324 -21.915 1.00 75.31 81 ILE A N 1
ATOM 634 C CA . ILE A 1 81 ? 16.498 -6.316 -20.456 1.00 75.31 81 ILE A CA 1
ATOM 635 C C . ILE A 1 81 ? 15.640 -5.118 -20.037 1.00 75.31 81 ILE A C 1
ATOM 637 O O . ILE A 1 81 ? 16.041 -3.965 -20.188 1.00 75.31 81 ILE A O 1
ATOM 641 N N . MET A 1 82 ? 14.462 -5.391 -19.472 1.00 67.81 82 MET A N 1
ATOM 642 C CA . MET A 1 82 ? 13.584 -4.359 -18.912 1.00 67.81 82 MET A CA 1
ATOM 643 C C . MET A 1 82 ? 14.274 -3.619 -17.753 1.00 67.81 82 MET A C 1
ATOM 645 O O . MET A 1 82 ? 14.760 -4.237 -16.804 1.00 67.81 82 MET A O 1
ATOM 649 N N . ASN A 1 83 ? 14.255 -2.284 -17.788 1.00 65.00 83 ASN A N 1
ATOM 650 C CA . ASN A 1 83 ? 14.808 -1.437 -16.727 1.00 65.00 83 ASN A CA 1
ATOM 651 C C . ASN A 1 83 ? 13.995 -1.590 -15.424 1.00 65.00 83 ASN A C 1
ATOM 653 O O . ASN A 1 83 ? 12.917 -1.014 -15.280 1.00 65.00 83 ASN A O 1
ATOM 657 N N . GLY A 1 84 ? 14.510 -2.360 -14.461 1.00 59.78 84 GLY A N 1
ATOM 658 C CA . GLY A 1 84 ? 13.814 -2.659 -13.203 1.00 59.78 84 GLY A CA 1
ATOM 659 C C . GLY A 1 84 ? 13.671 -1.480 -12.228 1.00 59.78 84 GLY A C 1
ATOM 660 O O . GLY A 1 84 ? 12.738 -1.476 -11.428 1.00 59.78 84 GLY A O 1
ATOM 661 N N . GLU A 1 85 ? 14.537 -0.461 -12.284 1.00 60.97 85 GLU A N 1
ATOM 662 C CA . GLU A 1 85 ? 14.556 0.632 -11.289 1.00 60.97 85 GLU A CA 1
ATOM 663 C C . GLU A 1 85 ? 13.257 1.451 -11.237 1.00 60.97 85 GLU A C 1
ATOM 665 O O . GLU A 1 85 ? 12.748 1.738 -10.152 1.00 60.97 85 GLU A O 1
ATOM 670 N N . TRP A 1 86 ? 12.679 1.786 -12.392 1.00 58.59 86 TRP A N 1
ATOM 671 C CA . TRP A 1 86 ? 11.490 2.642 -12.465 1.00 58.59 86 TRP A CA 1
ATOM 672 C C . TRP A 1 86 ? 10.227 1.940 -11.953 1.00 58.59 86 TRP A C 1
ATOM 674 O O . TRP A 1 86 ? 9.390 2.554 -11.288 1.00 58.59 86 TRP A O 1
ATOM 684 N N . TYR A 1 87 ? 10.113 0.630 -12.187 1.00 57.41 87 TYR A N 1
ATOM 685 C CA . TYR A 1 87 ? 8.999 -0.168 -11.674 1.00 57.41 87 TYR A CA 1
ATOM 686 C C . TYR A 1 87 ? 9.115 -0.408 -10.166 1.00 57.41 87 TYR A C 1
ATOM 688 O O . TYR A 1 87 ? 8.119 -0.340 -9.436 1.00 57.41 87 TYR A O 1
ATOM 696 N N . LEU A 1 88 ? 10.341 -0.640 -9.682 1.00 62.59 88 LEU A N 1
ATOM 697 C CA . LEU A 1 88 ? 10.603 -0.802 -8.260 1.00 62.59 88 LEU A CA 1
ATOM 698 C C . LEU A 1 88 ? 10.215 0.475 -7.504 1.00 62.59 88 LEU A C 1
ATOM 700 O O . LEU A 1 88 ? 9.386 0.387 -6.595 1.00 62.59 88 LEU A O 1
ATOM 704 N N . ILE A 1 89 ? 10.703 1.655 -7.917 1.00 68.19 89 ILE A N 1
ATOM 705 C CA . ILE A 1 89 ? 10.412 2.931 -7.235 1.00 68.19 89 ILE A CA 1
ATOM 706 C C . ILE A 1 89 ? 8.898 3.162 -7.089 1.00 68.19 89 ILE A C 1
ATOM 708 O O . ILE A 1 89 ? 8.413 3.442 -5.990 1.00 68.19 89 ILE A O 1
ATOM 712 N N . GLY A 1 90 ? 8.130 2.946 -8.164 1.00 71.38 90 GLY A N 1
ATOM 713 C CA . GLY A 1 90 ? 6.679 3.119 -8.163 1.00 71.38 90 GLY A CA 1
ATOM 714 C C . GLY A 1 90 ? 5.967 2.142 -7.226 1.00 71.38 90 GLY A C 1
ATOM 715 O O . GLY A 1 90 ? 5.070 2.537 -6.477 1.00 71.38 90 GLY A O 1
ATOM 716 N N . SER A 1 91 ? 6.381 0.872 -7.200 1.00 69.94 91 SER A N 1
ATOM 717 C CA . SER A 1 91 ? 5.806 -0.126 -6.292 1.00 69.94 91 SER A CA 1
ATOM 718 C C . SER A 1 91 ? 6.133 0.167 -4.821 1.00 69.94 91 SER A C 1
ATOM 720 O O . SER A 1 91 ? 5.274 -0.059 -3.964 1.00 69.94 91 SER A O 1
ATOM 722 N N . TYR A 1 92 ? 7.332 0.673 -4.508 1.00 77.38 92 TYR A N 1
ATOM 723 C CA . TYR A 1 92 ? 7.710 1.049 -3.139 1.00 77.38 92 TYR A CA 1
ATOM 724 C C . TYR A 1 92 ? 6.858 2.205 -2.620 1.00 77.38 92 TYR A C 1
ATOM 726 O O . TYR A 1 92 ? 6.260 2.086 -1.549 1.00 77.38 92 TYR A O 1
ATOM 734 N N . PHE A 1 93 ? 6.748 3.296 -3.385 1.00 80.94 93 PHE A N 1
ATOM 735 C CA . PHE A 1 93 ? 5.958 4.461 -2.979 1.00 80.94 93 PHE A CA 1
ATOM 736 C C . PHE A 1 93 ? 4.482 4.116 -2.790 1.00 80.94 93 PHE A C 1
ATOM 738 O O . PHE A 1 93 ? 3.895 4.495 -1.778 1.00 80.94 93 PHE A O 1
ATOM 745 N N . ASN A 1 94 ? 3.898 3.332 -3.701 1.00 79.62 94 ASN A N 1
ATOM 746 C CA . ASN A 1 94 ? 2.519 2.872 -3.554 1.00 79.62 94 ASN A CA 1
ATOM 747 C C . ASN A 1 94 ? 2.335 2.017 -2.292 1.00 79.62 94 ASN A C 1
ATOM 749 O O . ASN A 1 94 ? 1.412 2.260 -1.515 1.00 79.62 94 ASN A O 1
ATOM 753 N N . CYS A 1 95 ? 3.231 1.059 -2.033 1.00 77.31 95 CYS A N 1
ATOM 754 C CA . CYS A 1 95 ? 3.142 0.209 -0.846 1.00 77.31 95 CYS A CA 1
ATOM 755 C C . CYS A 1 95 ? 3.264 1.016 0.457 1.00 77.31 95 CYS A C 1
ATOM 757 O O . CYS A 1 95 ? 2.483 0.804 1.386 1.00 77.31 95 CYS A O 1
ATOM 759 N N . ILE A 1 96 ? 4.205 1.964 0.524 1.00 82.69 96 ILE A N 1
ATOM 760 C CA . ILE A 1 96 ? 4.398 2.834 1.693 1.00 82.69 96 ILE A CA 1
ATOM 761 C C . ILE A 1 96 ? 3.191 3.754 1.885 1.00 82.69 96 ILE A C 1
ATOM 763 O O . ILE A 1 96 ? 2.715 3.904 3.006 1.00 82.69 96 ILE A O 1
ATOM 767 N N . MET A 1 97 ? 2.646 4.328 0.813 1.00 85.69 97 MET A N 1
ATOM 768 C CA . MET A 1 97 ? 1.477 5.205 0.884 1.00 85.69 97 MET A CA 1
ATOM 769 C C . MET A 1 97 ? 0.258 4.479 1.465 1.00 85.69 97 MET A C 1
ATOM 771 O O . MET A 1 97 ? -0.365 4.983 2.401 1.00 85.69 97 MET A O 1
ATOM 775 N N . PHE A 1 98 ? -0.045 3.268 0.983 1.00 83.25 98 PHE A N 1
ATOM 776 C CA . PHE A 1 98 ? -1.115 2.447 1.558 1.00 83.25 98 PHE A CA 1
ATOM 777 C C . PHE A 1 98 ? -0.820 2.044 3.006 1.00 83.25 98 PHE A C 1
ATOM 779 O O . PHE A 1 98 ? -1.736 2.025 3.830 1.00 83.25 98 PHE A O 1
ATOM 786 N N . MET A 1 99 ? 0.446 1.764 3.332 1.00 81.62 99 MET A N 1
ATOM 787 C CA . MET A 1 99 ? 0.858 1.404 4.686 1.00 81.62 99 MET A CA 1
ATOM 788 C C . MET A 1 99 ? 0.658 2.548 5.684 1.00 81.62 99 MET A C 1
ATOM 790 O O . MET A 1 99 ? 0.100 2.360 6.767 1.00 81.62 99 MET A O 1
ATOM 794 N N . VAL A 1 100 ? 1.078 3.752 5.307 1.00 85.12 100 VAL A N 1
ATOM 795 C CA . VAL A 1 100 ? 0.933 4.950 6.132 1.00 85.12 100 VAL A CA 1
ATOM 796 C C . VAL A 1 100 ? -0.545 5.313 6.266 1.00 85.12 100 VAL A C 1
ATOM 798 O O . VAL A 1 100 ? -1.014 5.517 7.384 1.00 85.12 100 VAL A O 1
ATOM 801 N N . ALA A 1 101 ? -1.316 5.293 5.176 1.00 88.12 101 ALA A N 1
ATOM 802 C CA . ALA A 1 101 ? -2.746 5.590 5.217 1.00 88.12 101 ALA A CA 1
ATOM 803 C C . ALA A 1 101 ? -3.521 4.647 6.157 1.00 88.12 101 ALA A C 1
ATOM 805 O O . ALA A 1 101 ? -4.282 5.114 7.008 1.00 88.12 101 ALA A O 1
ATOM 806 N N . SER A 1 102 ? -3.305 3.330 6.061 1.00 82.56 102 SER A N 1
ATOM 807 C CA . SER A 1 102 ? -3.994 2.364 6.926 1.00 82.56 102 SER A CA 1
ATOM 808 C C . SER A 1 102 ? -3.591 2.513 8.397 1.00 82.56 102 SER A C 1
ATOM 810 O O . SER A 1 102 ? -4.451 2.435 9.276 1.00 82.56 102 SER A O 1
ATOM 812 N N . SER A 1 103 ? -2.314 2.796 8.681 1.00 82.94 103 SER A N 1
ATOM 813 C CA . SER A 1 103 ? -1.841 3.012 10.052 1.00 82.94 103 SER A CA 1
ATOM 814 C C . SER A 1 103 ? -2.469 4.248 10.699 1.00 82.94 103 SER A C 1
ATOM 816 O O . SER A 1 103 ? -2.895 4.171 11.849 1.00 82.94 103 SER A O 1
ATOM 818 N N . VAL A 1 104 ? -2.623 5.350 9.957 1.00 87.31 104 VAL A N 1
ATOM 819 C CA . VAL A 1 104 ? -3.300 6.565 10.439 1.00 87.31 104 VAL A CA 1
ATOM 820 C C . VAL A 1 104 ? -4.783 6.304 10.709 1.00 87.31 104 VAL A C 1
ATOM 822 O O . VAL A 1 104 ? -5.307 6.722 11.737 1.00 87.31 104 VAL A O 1
ATOM 825 N N . VAL A 1 105 ? -5.478 5.573 9.835 1.00 86.25 105 VAL A N 1
ATOM 826 C CA . VAL A 1 105 ? -6.889 5.223 10.071 1.00 86.25 105 VAL A CA 1
ATOM 827 C C . VAL A 1 105 ? -7.034 4.363 11.327 1.00 86.25 105 VAL A C 1
ATOM 829 O O . VAL A 1 105 ? -7.898 4.630 12.161 1.00 86.25 105 VAL A O 1
ATOM 832 N N . LEU A 1 106 ? -6.169 3.362 11.503 1.00 78.81 106 LEU A N 1
ATOM 833 C CA . LEU A 1 106 ? -6.178 2.510 12.691 1.00 78.81 106 LEU A CA 1
ATOM 834 C C . LEU A 1 106 ? -5.891 3.307 13.968 1.00 78.81 106 LEU A C 1
ATOM 836 O O . LEU A 1 106 ? -6.586 3.105 14.961 1.00 78.81 106 LEU A O 1
ATOM 840 N N . THR A 1 107 ? -4.933 4.238 13.959 1.00 83.62 107 THR A N 1
ATOM 841 C CA . THR A 1 107 ? -4.657 5.072 15.139 1.00 83.62 107 THR A CA 1
ATOM 842 C C . THR A 1 107 ? -5.826 5.995 15.472 1.00 83.62 107 THR A C 1
ATOM 844 O O . THR A 1 107 ? -6.179 6.117 16.643 1.00 83.62 107 THR A O 1
ATOM 847 N N . VAL A 1 108 ? -6.501 6.572 14.472 1.00 85.19 108 VAL A N 1
ATOM 848 C CA . VAL A 1 108 ? -7.721 7.368 14.682 1.00 85.19 108 VAL A CA 1
ATOM 849 C C . VAL A 1 108 ? -8.845 6.513 15.263 1.00 85.19 108 VAL A C 1
ATOM 851 O O . VAL A 1 108 ? -9.513 6.952 16.198 1.00 85.19 108 VAL A O 1
ATOM 854 N N . LEU A 1 109 ? -9.042 5.287 14.771 1.00 78.31 109 LEU A N 1
ATOM 855 C CA . LEU A 1 109 ? -10.035 4.360 15.321 1.00 78.31 109 LEU A CA 1
ATOM 856 C C . LEU A 1 109 ? -9.722 3.991 16.776 1.00 78.31 109 LEU A C 1
ATOM 858 O O . LEU A 1 109 ? -10.629 3.979 17.607 1.00 78.31 109 LEU A O 1
ATOM 862 N N . VAL A 1 110 ? -8.451 3.750 17.104 1.00 75.44 110 VAL A N 1
ATOM 863 C CA . VAL A 1 110 ? -8.001 3.469 18.476 1.00 75.44 110 VAL A CA 1
ATOM 864 C C . VAL A 1 110 ? -8.235 4.658 19.388 1.00 75.44 110 VAL A C 1
ATOM 866 O O . VAL A 1 110 ? -8.804 4.492 20.462 1.00 75.44 110 VAL A O 1
ATOM 869 N N . LEU A 1 111 ? -7.834 5.857 18.967 1.00 78.69 111 LEU A N 1
ATOM 870 C CA . LEU A 1 111 ? -8.029 7.079 19.744 1.00 78.69 111 LEU A CA 1
ATOM 871 C C . LEU A 1 111 ? -9.518 7.371 19.943 1.00 78.69 111 LEU A C 1
ATOM 873 O O . LEU A 1 111 ? -9.939 7.693 21.054 1.00 78.69 111 LEU A O 1
ATOM 877 N N . ASN A 1 112 ? -10.330 7.191 18.898 1.00 79.62 112 ASN A N 1
ATOM 878 C CA . ASN A 1 112 ? -11.780 7.333 18.977 1.00 79.62 112 ASN A CA 1
ATOM 879 C C . ASN A 1 112 ? -12.389 6.327 19.959 1.00 79.62 112 ASN A C 1
ATOM 881 O O . ASN A 1 112 ? -13.246 6.696 20.758 1.00 79.62 112 ASN A O 1
ATOM 885 N N . TYR A 1 113 ? -11.920 5.079 19.937 1.00 74.69 113 TYR A N 1
ATOM 886 C CA . TYR A 1 113 ? -12.389 4.038 20.842 1.00 74.69 113 TYR A CA 1
ATOM 887 C C . TYR A 1 113 ? -11.942 4.285 22.290 1.00 74.69 113 TYR A C 1
ATOM 889 O O . TYR A 1 113 ? -12.757 4.195 23.203 1.00 74.69 113 TYR A O 1
ATOM 897 N N . HIS A 1 114 ? -10.679 4.652 22.515 1.00 72.50 114 HIS A N 1
ATOM 898 C CA . HIS A 1 114 ? -10.126 4.921 23.845 1.00 72.50 114 HIS A CA 1
ATOM 899 C C . HIS A 1 114 ? -10.791 6.134 24.511 1.00 72.50 114 HIS A C 1
ATOM 901 O O . HIS A 1 114 ? -11.015 6.137 25.719 1.00 72.50 114 HIS A O 1
ATOM 907 N N . HIS A 1 115 ? -11.139 7.161 23.731 1.00 70.06 115 HIS A N 1
ATOM 908 C CA . HIS A 1 115 ? -11.821 8.358 24.229 1.00 70.06 115 HIS A CA 1
ATOM 909 C C . HIS A 1 115 ? -13.355 8.210 24.280 1.00 70.06 115 HIS A C 1
ATOM 911 O O . HIS A 1 115 ? -14.064 9.114 24.737 1.00 70.06 115 HIS A O 1
ATOM 917 N N . ARG A 1 116 ? -13.902 7.071 23.834 1.00 69.56 116 ARG A N 1
ATOM 918 C CA . ARG A 1 116 ? -15.318 6.734 23.996 1.00 69.56 116 ARG A CA 1
ATOM 919 C C . ARG A 1 116 ? -15.549 6.256 25.429 1.00 69.56 116 ARG A C 1
ATOM 921 O O . ARG A 1 116 ? -15.587 5.064 25.710 1.00 69.56 116 ARG A O 1
ATOM 928 N N . SER A 1 117 ? -15.669 7.218 26.341 1.00 54.47 117 SER A N 1
ATOM 929 C CA . SER A 1 117 ? -15.814 6.967 27.774 1.00 54.47 117 SER A CA 1
ATOM 930 C C . SER A 1 117 ? -17.063 6.128 28.123 1.00 54.47 117 SER A C 1
ATOM 932 O O . SER A 1 117 ? -18.124 6.308 27.513 1.00 54.47 117 SER A O 1
ATOM 934 N N . PRO A 1 118 ? -16.958 5.261 29.148 1.00 53.69 118 PRO A N 1
ATOM 935 C CA . PRO A 1 118 ? -17.970 4.283 29.574 1.00 53.69 118 PRO A CA 1
ATOM 936 C C . PRO A 1 118 ? -19.275 4.876 30.129 1.00 53.69 118 PRO A C 1
ATOM 938 O O . PRO A 1 118 ? -20.248 4.148 30.287 1.00 53.69 118 PRO A O 1
ATOM 941 N N . ASP A 1 119 ? -19.319 6.184 30.394 1.00 56.53 119 ASP A N 1
ATOM 942 C CA . ASP A 1 119 ? -20.464 6.853 31.033 1.00 56.53 119 ASP A CA 1
ATOM 943 C C . ASP A 1 119 ? -21.678 7.051 30.112 1.00 56.53 119 ASP A C 1
ATOM 945 O O . ASP A 1 119 ? -22.781 7.314 30.585 1.00 56.53 119 ASP A O 1
ATOM 949 N N . ARG A 1 120 ? -21.503 6.958 28.784 1.00 58.00 120 ARG A N 1
ATOM 950 C CA . ARG A 1 120 ? -22.568 7.297 27.817 1.00 58.00 120 ARG A CA 1
ATOM 951 C C . ARG A 1 120 ? -23.125 6.124 27.019 1.00 58.00 120 ARG A C 1
ATOM 953 O O . ARG A 1 120 ? -24.161 6.285 26.382 1.00 58.00 120 ARG A O 1
ATOM 960 N N . TYR A 1 121 ? -22.462 4.967 27.019 1.00 66.56 121 TYR A N 1
ATOM 961 C CA . TYR A 1 121 ? -22.825 3.841 26.156 1.00 66.56 121 TYR A CA 1
ATOM 962 C C . TYR A 1 121 ? -22.849 2.531 26.946 1.00 66.56 121 TYR A C 1
ATOM 964 O O . TYR A 1 121 ? -21.858 2.139 27.547 1.00 66.56 121 TYR A O 1
ATOM 972 N N . VAL A 1 122 ? -23.972 1.815 26.905 1.00 71.06 122 VAL A N 1
ATOM 973 C CA . VAL A 1 122 ? -24.066 0.439 27.412 1.00 71.06 122 VAL A CA 1
ATOM 974 C C . VAL A 1 122 ? -23.456 -0.491 26.356 1.00 71.06 122 VAL A C 1
ATOM 976 O O . VAL A 1 122 ? -23.864 -0.422 25.197 1.00 71.06 122 VAL A O 1
ATOM 979 N N . MET A 1 123 ? -22.480 -1.343 26.711 1.00 71.62 123 MET A N 1
ATOM 980 C CA . MET A 1 123 ? -21.885 -2.291 25.750 1.00 71.62 123 MET A CA 1
ATOM 981 C C . MET A 1 123 ? -22.964 -3.260 25.238 1.00 71.62 123 MET A C 1
ATOM 983 O O . MET A 1 123 ? -23.514 -4.021 26.040 1.00 71.62 123 MET A O 1
ATOM 987 N N . PRO A 1 124 ? -23.245 -3.290 23.921 1.00 76.75 124 PRO A N 1
ATOM 988 C CA . PRO A 1 124 ? -24.142 -4.279 23.340 1.00 76.75 124 PRO A CA 1
ATOM 989 C C . PRO A 1 124 ? -23.666 -5.704 23.644 1.00 76.75 124 PRO A C 1
ATOM 991 O O . PRO A 1 124 ? -22.464 -5.967 23.711 1.00 76.75 124 PRO A O 1
ATOM 994 N N . ASN A 1 125 ? -24.595 -6.654 23.761 1.00 75.19 125 ASN A N 1
ATOM 995 C CA . ASN A 1 125 ? -24.259 -8.041 24.111 1.00 75.19 125 ASN A CA 1
ATOM 996 C C . ASN A 1 125 ? -23.264 -8.685 23.127 1.00 75.19 125 ASN A C 1
ATOM 998 O O . ASN A 1 125 ? -22.364 -9.408 23.550 1.00 75.19 125 ASN A O 1
ATOM 1002 N N . TRP A 1 126 ? -23.360 -8.360 21.832 1.00 79.12 126 TRP A N 1
ATOM 1003 C CA . TRP A 1 126 ? -22.409 -8.832 20.820 1.00 79.12 126 TRP A CA 1
ATOM 1004 C C . TRP A 1 126 ? -21.001 -8.232 21.005 1.00 79.12 126 TRP A C 1
ATOM 1006 O O . TRP A 1 126 ? -20.010 -8.937 20.829 1.00 79.12 126 TRP A O 1
ATOM 1016 N N . VAL A 1 127 ? -20.900 -6.967 21.438 1.00 78.81 127 VAL A N 1
ATOM 1017 C CA . VAL A 1 127 ? -19.628 -6.287 21.758 1.00 78.81 127 VAL A CA 1
ATOM 1018 C C . VAL A 1 127 ? -18.992 -6.923 22.992 1.00 78.81 127 VAL A C 1
ATOM 1020 O O . VAL A 1 127 ? -17.788 -7.165 23.008 1.00 78.81 127 VAL A O 1
ATOM 1023 N N . ARG A 1 128 ? -19.793 -7.267 24.010 1.00 75.75 128 ARG A N 1
ATOM 1024 C CA . ARG A 1 128 ? -19.303 -7.998 25.190 1.00 75.75 128 ARG A CA 1
ATOM 1025 C C . ARG A 1 128 ? -18.736 -9.363 24.806 1.00 75.75 128 ARG A C 1
ATOM 1027 O O . ARG A 1 128 ? -17.627 -9.675 25.218 1.00 75.75 128 ARG A O 1
ATOM 1034 N N . LEU A 1 129 ? -19.433 -10.142 23.978 1.00 76.44 129 LEU A N 1
ATOM 1035 C CA . LEU A 1 129 ? -18.932 -11.430 23.475 1.00 76.44 129 LEU A CA 1
ATOM 1036 C C . LEU A 1 129 ? -17.613 -11.276 22.701 1.00 76.44 129 LEU A C 1
ATOM 1038 O O . LEU A 1 129 ? -16.668 -12.037 22.916 1.00 76.44 129 LEU A O 1
ATOM 1042 N N . LEU A 1 130 ? -17.519 -10.255 21.850 1.00 79.00 130 LEU A N 1
ATOM 1043 C CA . LEU A 1 130 ? -16.333 -10.012 21.037 1.00 79.00 130 LEU A CA 1
ATOM 1044 C C . LEU A 1 130 ? -15.125 -9.578 21.889 1.00 79.00 130 LEU A C 1
ATOM 1046 O O . LEU A 1 130 ? -14.063 -10.184 21.767 1.00 79.00 130 LEU A O 1
ATOM 1050 N N . PHE A 1 131 ? -15.276 -8.600 22.791 1.00 74.56 131 PHE A N 1
ATOM 1051 C CA . PHE A 1 131 ? -14.166 -8.046 23.587 1.00 74.56 131 PHE A CA 1
ATOM 1052 C C . PHE A 1 131 ? -13.831 -8.813 24.871 1.00 74.56 131 PHE A C 1
ATOM 1054 O O . PHE A 1 131 ? -12.677 -8.790 25.292 1.00 74.56 131 PHE A O 1
ATOM 1061 N N . LEU A 1 132 ? -14.793 -9.487 25.508 1.00 70.25 132 LEU A N 1
ATOM 1062 C CA . LEU A 1 132 ? -14.568 -10.194 26.779 1.00 70.25 132 LEU A CA 1
ATOM 1063 C C . LEU A 1 132 ? -14.322 -11.697 26.598 1.00 70.25 132 LEU A C 1
ATOM 1065 O O . LEU A 1 132 ? -13.788 -12.318 27.515 1.00 70.25 132 LEU A O 1
ATOM 1069 N N . GLN A 1 133 ? -14.686 -12.283 25.450 1.00 69.81 133 GLN A N 1
ATOM 1070 C CA . GLN A 1 133 ? -14.636 -13.736 25.256 1.00 69.81 133 GLN A CA 1
ATOM 1071 C C . GLN A 1 133 ? -13.841 -14.157 24.016 1.00 69.81 133 GLN A C 1
ATOM 1073 O O . GLN A 1 133 ? -12.934 -14.976 24.141 1.00 69.81 133 GLN A O 1
ATOM 1078 N N . TRP A 1 134 ? -14.117 -13.583 22.841 1.00 77.62 134 TRP A N 1
ATOM 1079 C CA . TRP A 1 134 ? -13.434 -13.975 21.601 1.00 77.62 134 TRP A CA 1
ATOM 1080 C C . TRP A 1 134 ? -12.022 -13.378 21.486 1.00 77.62 134 TRP A C 1
ATOM 1082 O O . TRP A 1 134 ? -11.043 -14.118 21.383 1.00 77.62 134 TRP A O 1
ATOM 1092 N N . LEU A 1 135 ? -11.888 -12.052 21.594 1.00 74.44 135 LEU A N 1
ATOM 1093 C CA . LEU A 1 135 ? -10.605 -11.352 21.467 1.00 74.44 135 LEU A CA 1
ATOM 1094 C C . LEU A 1 135 ? -9.554 -11.772 22.506 1.00 74.44 135 LEU A C 1
ATOM 1096 O O . LEU A 1 135 ? -8.424 -12.029 22.103 1.00 74.44 135 LEU A O 1
ATOM 1100 N N . PRO A 1 136 ? -9.864 -11.905 23.810 1.00 72.75 136 PRO A N 1
ATOM 1101 C CA . PRO A 1 136 ? -8.874 -12.343 24.796 1.00 72.75 136 PRO A CA 1
ATOM 1102 C C . PRO A 1 136 ? -8.408 -13.783 24.566 1.00 72.75 136 PRO A C 1
ATOM 1104 O O . PRO A 1 136 ? -7.273 -14.114 24.898 1.00 72.75 136 PRO A O 1
ATOM 1107 N N . CYS A 1 137 ? -9.263 -14.631 23.979 1.00 70.56 137 CYS A N 1
ATOM 1108 C CA . CYS A 1 137 ? -8.918 -16.004 23.624 1.00 70.56 137 CYS A CA 1
ATOM 1109 C C . CYS A 1 137 ? -7.936 -16.035 22.443 1.00 70.56 137 CYS A C 1
ATOM 1111 O O . CYS A 1 137 ? -6.908 -16.705 22.523 1.00 70.56 137 CYS A O 1
ATOM 1113 N N . VAL A 1 138 ? -8.193 -15.229 21.406 1.00 76.94 138 VAL A N 1
ATOM 1114 C CA . VAL A 1 138 ? -7.295 -15.054 20.249 1.00 76.94 138 VAL A CA 1
ATOM 1115 C C . VAL A 1 138 ? -5.969 -14.394 20.656 1.00 76.94 138 VAL A C 1
ATOM 1117 O O . VAL A 1 138 ? -4.904 -14.833 20.239 1.00 76.94 138 VAL A O 1
ATOM 1120 N N . LEU A 1 139 ? -6.017 -13.379 21.524 1.00 69.06 139 LEU A N 1
ATOM 1121 C CA . LEU A 1 139 ? -4.855 -12.620 22.012 1.00 69.06 139 LEU A CA 1
ATOM 1122 C C . LEU A 1 139 ? -4.139 -13.288 23.199 1.00 69.06 139 LEU A C 1
ATOM 1124 O O . LEU A 1 139 ? -3.193 -12.720 23.746 1.00 69.06 139 LEU A O 1
ATOM 1128 N N . ARG A 1 140 ? -4.603 -14.473 23.624 1.00 71.94 140 ARG A N 1
ATOM 1129 C CA . ARG A 1 140 ? -4.097 -15.249 24.768 1.00 71.94 140 ARG A CA 1
ATOM 1130 C C . ARG A 1 140 ? -3.893 -14.398 26.036 1.00 71.94 140 ARG A C 1
ATOM 1132 O O . ARG A 1 140 ? -2.911 -14.550 26.763 1.00 71.94 140 ARG A O 1
ATOM 1139 N N . MET A 1 141 ? -4.837 -13.501 26.311 1.00 64.44 141 MET A N 1
ATOM 1140 C CA . MET A 1 141 ? -4.841 -12.654 27.501 1.00 64.44 141 MET A CA 1
ATOM 1141 C C . MET A 1 141 ? -5.774 -13.208 28.571 1.00 64.44 141 MET A C 1
ATOM 1143 O O . MET A 1 141 ? -6.945 -13.483 28.320 1.00 64.44 141 MET A O 1
ATOM 1147 N N . SER A 1 142 ? -5.269 -13.313 29.799 1.00 59.56 142 SER A N 1
ATOM 1148 C CA . SER A 1 142 ? -6.081 -13.644 30.971 1.00 59.56 142 SER A CA 1
ATOM 1149 C C . SER A 1 142 ? -6.625 -12.370 31.607 1.00 59.56 142 SER A C 1
ATOM 1151 O O . SER A 1 142 ? -5.865 -11.435 31.861 1.00 59.56 142 SER A O 1
ATOM 1153 N N . ARG A 1 143 ? -7.932 -12.341 31.909 1.00 62.50 143 ARG A N 1
ATOM 1154 C CA . ARG A 1 143 ? -8.576 -11.222 32.614 1.00 62.50 143 ARG A CA 1
ATOM 1155 C C . ARG A 1 143 ? -7.851 -10.948 33.944 1.00 62.50 143 ARG A C 1
ATOM 1157 O O . ARG A 1 143 ? -7.873 -11.816 34.823 1.00 62.50 143 ARG A O 1
ATOM 1164 N N . PRO A 1 144 ? -7.232 -9.771 34.141 1.00 58.12 144 PRO A N 1
ATOM 1165 C CA . PRO A 1 144 ? -6.641 -9.425 35.420 1.00 58.12 144 PRO A CA 1
ATOM 1166 C C . PRO A 1 144 ? -7.773 -9.195 36.430 1.00 58.12 144 PRO A C 1
ATOM 1168 O O . PRO A 1 144 ? -8.706 -8.439 36.173 1.00 58.12 144 PRO A O 1
ATOM 1171 N N . GLY A 1 145 ? -7.716 -9.887 37.571 1.00 55.25 145 GLY A N 1
ATOM 1172 C CA . GLY A 1 145 ? -8.564 -9.593 38.734 1.00 55.25 145 GLY A CA 1
ATOM 1173 C C . GLY A 1 145 ? -9.637 -10.620 39.115 1.00 55.25 145 GLY A C 1
ATOM 1174 O O . GLY A 1 145 ? -10.104 -10.573 40.247 1.00 55.25 145 GLY A O 1
ATOM 1175 N N . LYS A 1 146 ? -9.993 -11.605 38.278 1.00 53.41 146 LYS A N 1
ATOM 1176 C CA . LYS A 1 146 ? -10.886 -12.704 38.710 1.00 53.41 146 LYS A CA 1
ATOM 1177 C C . LYS A 1 146 ? -10.207 -14.057 38.508 1.00 53.41 146 LYS A C 1
ATOM 1179 O O . LYS A 1 146 ? -10.393 -14.725 37.497 1.00 53.41 146 LYS A O 1
ATOM 1184 N N . LYS A 1 147 ? -9.444 -14.495 39.518 1.00 41.22 147 LYS A N 1
ATOM 1185 C CA . LYS A 1 147 ? -9.173 -15.928 39.697 1.00 41.22 147 LYS A CA 1
ATOM 1186 C C . LYS A 1 147 ? -10.531 -16.561 39.979 1.00 41.22 147 LYS A C 1
ATOM 1188 O O . LYS A 1 147 ? -11.062 -16.354 41.069 1.00 41.22 147 LYS A O 1
ATOM 1193 N N . ILE A 1 148 ? -11.107 -17.270 39.008 1.00 54.75 148 ILE A N 1
ATOM 1194 C CA . ILE A 1 148 ? -12.327 -18.067 39.190 1.00 54.75 148 ILE A CA 1
ATOM 1195 C C . ILE A 1 148 ? -11.982 -19.189 40.174 1.00 54.75 148 ILE A C 1
ATOM 1197 O O . ILE A 1 148 ? -11.670 -20.319 39.820 1.00 54.75 148 ILE A O 1
ATOM 1201 N N . THR A 1 149 ? -11.937 -18.839 41.448 1.00 51.09 149 THR A N 1
ATOM 1202 C CA . THR A 1 149 ? -11.758 -19.780 42.536 1.00 51.09 149 THR A CA 1
ATOM 1203 C C . THR A 1 149 ? -13.157 -20.293 42.833 1.00 51.09 149 THR A C 1
ATOM 1205 O O . THR A 1 149 ? -14.090 -19.493 42.900 1.00 51.09 149 THR A O 1
ATOM 1208 N N . LYS A 1 150 ? -13.336 -21.602 43.047 1.00 52.03 150 LYS A N 1
ATOM 1209 C CA . LYS A 1 150 ? -14.643 -22.202 43.400 1.00 52.03 150 LYS A CA 1
ATOM 1210 C C . LYS A 1 150 ? -15.386 -21.428 44.511 1.00 52.03 150 LYS A C 1
ATOM 1212 O O . LYS A 1 150 ? -16.610 -21.394 44.525 1.00 52.03 150 LYS A O 1
ATOM 1217 N N . LYS A 1 151 ? -14.640 -20.737 45.382 1.00 52.31 151 LYS A N 1
ATOM 1218 C CA . LYS A 1 151 ? -15.131 -19.830 46.431 1.00 52.31 151 LYS A CA 1
ATOM 1219 C C . LYS A 1 151 ? -15.932 -18.624 45.913 1.00 52.31 151 LYS A C 1
ATOM 1221 O O . LYS A 1 151 ? -16.926 -18.273 46.532 1.00 52.31 151 LYS A O 1
ATOM 1226 N N . THR A 1 152 ? -15.555 -18.020 44.786 1.00 55.56 152 THR A N 1
ATOM 1227 C CA . THR A 1 152 ? -16.256 -16.862 44.201 1.00 55.56 152 THR A CA 1
ATOM 1228 C C . THR A 1 152 ? -17.572 -17.278 43.544 1.00 55.56 152 THR A C 1
ATOM 1230 O O . THR A 1 152 ? -18.568 -16.582 43.692 1.00 55.56 152 THR A O 1
ATOM 1233 N N . ILE A 1 153 ? -17.607 -18.447 42.891 1.00 60.72 153 ILE A N 1
ATOM 1234 C CA . ILE A 1 153 ? -18.845 -19.037 42.347 1.00 60.72 153 ILE A CA 1
ATOM 1235 C C . ILE A 1 153 ? -19.795 -19.427 43.488 1.00 60.72 153 ILE A C 1
ATOM 1237 O O . ILE A 1 153 ? -20.987 -19.150 43.420 1.00 60.72 153 ILE A O 1
ATOM 1241 N N . LEU A 1 154 ? -19.265 -20.017 44.566 1.00 64.88 154 LEU A N 1
ATOM 1242 C CA . LEU A 1 154 ? -20.049 -20.353 45.755 1.00 64.88 154 LEU A CA 1
ATOM 1243 C C . LEU A 1 154 ? -20.608 -19.097 46.447 1.00 64.88 154 LEU A C 1
ATOM 1245 O O . LEU A 1 154 ? -21.763 -19.100 46.858 1.00 64.88 154 LEU A O 1
ATOM 1249 N N . MET A 1 155 ? -19.817 -18.022 46.551 1.00 65.62 155 MET A N 1
ATOM 1250 C CA . MET A 1 155 ? -20.281 -16.733 47.081 1.00 65.62 155 MET A CA 1
ATOM 1251 C C . MET A 1 155 ? -21.335 -16.084 46.183 1.00 65.62 155 MET A C 1
ATOM 1253 O O . MET A 1 155 ? -22.332 -15.601 46.704 1.00 65.62 155 MET A O 1
ATOM 1257 N N . ALA A 1 156 ? -21.161 -16.119 44.860 1.00 64.69 156 ALA A N 1
ATOM 1258 C CA . ALA A 1 156 ? -22.154 -15.610 43.919 1.00 64.69 156 ALA A CA 1
ATOM 1259 C C . ALA A 1 156 ? -23.472 -16.394 44.012 1.00 64.69 156 ALA A C 1
ATOM 1261 O O . ALA A 1 156 ? -24.534 -15.784 44.060 1.00 64.69 156 ALA A O 1
ATOM 1262 N N . ASN A 1 157 ? -23.415 -17.727 44.120 1.00 69.06 157 ASN A N 1
ATOM 1263 C CA . ASN A 1 157 ? -24.604 -18.558 44.323 1.00 69.06 157 ASN A CA 1
ATOM 1264 C C . ASN A 1 157 ? -25.271 -18.289 45.678 1.00 69.06 157 ASN A C 1
ATOM 1266 O O . ASN A 1 157 ? -26.483 -18.117 45.709 1.00 69.06 157 ASN A O 1
ATOM 1270 N N . ARG A 1 158 ? -24.500 -18.170 46.769 1.00 71.69 158 ARG A N 1
ATOM 1271 C CA . ARG A 1 158 ? -25.038 -17.804 48.092 1.00 71.69 158 ARG A CA 1
ATOM 1272 C C . ARG A 1 158 ? -25.682 -16.421 48.100 1.00 71.69 158 ARG A C 1
ATOM 1274 O O . ARG A 1 158 ? -26.708 -16.235 48.737 1.00 71.69 158 ARG A O 1
ATOM 1281 N N . MET A 1 159 ? -25.098 -15.448 47.406 1.00 67.44 159 MET A N 1
ATOM 1282 C CA . MET A 1 159 ? -25.660 -14.099 47.304 1.00 67.44 159 MET A CA 1
ATOM 1283 C C . MET A 1 159 ? -26.954 -14.096 46.478 1.00 67.44 159 MET A C 1
ATOM 1285 O O . MET A 1 159 ? -27.925 -13.457 46.868 1.00 67.44 159 MET A O 1
ATOM 1289 N N . LYS A 1 160 ? -27.011 -14.893 45.402 1.00 70.69 160 LYS A N 1
ATOM 1290 C CA . LYS A 1 160 ? -28.229 -15.118 44.604 1.00 70.69 160 LYS A CA 1
ATOM 1291 C C . LYS A 1 160 ? -29.332 -15.817 45.400 1.00 70.69 160 LYS A C 1
ATOM 1293 O O . LYS A 1 160 ? -30.505 -15.501 45.233 1.00 70.69 160 LYS A O 1
ATOM 1298 N N . GLU A 1 161 ? -28.950 -16.762 46.253 1.00 72.81 161 GLU A N 1
ATOM 1299 C CA . GLU A 1 161 ? -29.848 -17.475 47.161 1.00 72.81 161 GLU A CA 1
ATOM 1300 C C . GLU A 1 161 ? -30.413 -16.530 48.228 1.00 72.81 161 GLU A C 1
ATOM 1302 O O . GLU A 1 161 ? -31.627 -16.484 48.414 1.00 72.81 161 GLU A O 1
ATOM 1307 N N . MET A 1 162 ? -29.567 -15.682 48.828 1.00 64.62 162 MET A N 1
ATOM 1308 C CA . MET A 1 162 ? -30.007 -14.631 49.753 1.00 64.62 162 MET A CA 1
ATOM 1309 C C . MET A 1 162 ? -30.941 -13.611 49.082 1.00 64.62 162 MET A C 1
ATOM 1311 O O . MET A 1 162 ? -31.939 -13.228 49.682 1.00 64.62 162 MET A O 1
ATOM 1315 N N . GLU A 1 163 ? -30.696 -13.221 47.826 1.00 67.62 163 GLU A N 1
ATOM 1316 C CA . GLU A 1 163 ? -31.595 -12.333 47.068 1.00 67.62 163 GLU A CA 1
ATOM 1317 C C . GLU A 1 163 ? -32.956 -12.957 46.740 1.00 67.62 163 GLU A C 1
ATOM 1319 O O . GLU A 1 163 ? -33.984 -12.278 46.772 1.00 67.62 163 GLU A O 1
ATOM 1324 N N . LEU A 1 164 ? -32.978 -14.244 46.384 1.00 69.56 164 LEU A N 1
ATOM 1325 C CA . LEU A 1 164 ? -34.215 -14.994 46.156 1.00 69.56 164 LEU A CA 1
ATOM 1326 C C . LEU A 1 164 ? -35.020 -15.111 47.452 1.00 69.56 164 LEU A C 1
ATOM 1328 O O . LEU A 1 164 ? -36.233 -14.892 47.446 1.00 69.56 164 LEU A O 1
ATOM 1332 N N . GLN A 1 165 ? -34.333 -15.380 48.562 1.00 66.81 165 GLN A N 1
ATOM 1333 C CA . GLN A 1 165 ? -34.938 -15.433 49.884 1.00 66.81 165 GLN A CA 1
ATOM 1334 C C . GLN A 1 165 ? -35.484 -14.057 50.299 1.00 66.81 165 GLN A C 1
ATOM 1336 O O . GLN A 1 165 ? -36.612 -13.994 50.784 1.00 66.81 165 GLN A O 1
ATOM 1341 N N . GLU A 1 166 ? -34.765 -12.964 50.011 1.00 66.38 166 GLU A N 1
ATOM 1342 C CA . GLU A 1 166 ? -35.198 -11.577 50.239 1.00 66.38 166 GLU A CA 1
ATOM 1343 C C . GLU A 1 166 ? -36.418 -11.183 49.385 1.00 66.38 166 GLU A C 1
ATOM 1345 O O . GLU A 1 166 ? -37.342 -10.530 49.868 1.00 66.38 166 GLU A O 1
ATOM 1350 N N . ARG A 1 167 ? -36.471 -11.592 48.110 1.00 66.38 167 ARG A N 1
ATOM 1351 C CA . ARG A 1 167 ? -37.659 -11.383 47.262 1.00 66.38 167 ARG A CA 1
ATOM 1352 C C . ARG A 1 167 ? -38.870 -12.155 47.782 1.00 66.38 167 ARG A C 1
ATOM 1354 O O . ARG A 1 167 ? -39.975 -11.612 47.769 1.00 66.38 167 ARG A O 1
ATOM 1361 N N . SER A 1 168 ? -38.666 -13.378 48.276 1.00 66.50 168 SER A N 1
ATOM 1362 C CA . SER A 1 168 ? -39.743 -14.172 48.880 1.00 66.50 168 SER A CA 1
ATOM 1363 C C . SER A 1 168 ? -40.251 -13.551 50.186 1.00 66.50 168 SER A C 1
ATOM 1365 O O . SER A 1 168 ? -41.460 -13.467 50.394 1.00 66.50 168 SER A O 1
ATOM 1367 N N . SER A 1 169 ? -39.354 -13.027 51.030 1.00 62.12 169 SER A N 1
ATOM 1368 C CA . SER A 1 169 ? -39.722 -12.404 52.301 1.00 62.12 169 SER A CA 1
ATOM 1369 C C . SER A 1 169 ? -40.353 -11.025 52.117 1.00 62.12 169 SER A C 1
ATOM 1371 O O . SER A 1 169 ? -41.251 -10.690 52.878 1.00 62.12 169 SER A O 1
ATOM 1373 N N . LYS A 1 170 ? -39.995 -10.265 51.070 1.00 63.34 170 LYS A N 1
ATOM 1374 C CA . LYS A 1 170 ? -40.713 -9.038 50.666 1.00 63.34 170 LYS A CA 1
ATOM 1375 C C . LYS A 1 170 ? -42.146 -9.317 50.210 1.00 63.34 170 LYS A C 1
ATOM 1377 O O . LYS A 1 170 ? -43.043 -8.574 50.587 1.00 63.34 170 LYS A O 1
ATOM 1382 N N . SER A 1 171 ? -42.367 -10.383 49.438 1.00 61.62 171 SER A N 1
ATOM 1383 C CA . SER A 1 171 ? -43.711 -10.817 49.027 1.00 61.62 171 SER A CA 1
ATOM 1384 C C . SER A 1 171 ? -44.552 -11.287 50.218 1.00 61.62 171 SER A C 1
ATOM 1386 O O . SER A 1 171 ? -45.729 -10.953 50.298 1.00 61.62 171 SER A O 1
ATOM 1388 N N . LEU A 1 172 ? -43.946 -12.016 51.159 1.00 61.19 172 LEU A N 1
ATOM 1389 C CA . LEU A 1 172 ? -44.610 -12.456 52.387 1.00 61.19 172 LEU A CA 1
ATOM 1390 C C . LEU A 1 172 ? -44.939 -11.290 53.324 1.00 61.19 172 LEU A C 1
ATOM 1392 O O . LEU A 1 172 ? -46.059 -11.221 53.815 1.00 61.19 172 LEU A O 1
ATOM 1396 N N . LEU A 1 173 ? -44.005 -10.359 53.548 1.00 63.38 173 LEU A N 1
ATOM 1397 C CA . LEU A 1 173 ? -44.266 -9.181 54.379 1.00 63.38 173 LEU A CA 1
ATOM 1398 C C . LEU A 1 173 ? -45.303 -8.253 53.743 1.00 63.38 173 LEU A C 1
ATOM 1400 O O . LEU A 1 173 ? -46.117 -7.705 54.470 1.00 63.38 173 LEU A O 1
ATOM 1404 N N . ALA A 1 174 ? -45.300 -8.092 52.416 1.00 60.59 174 ALA A N 1
ATOM 1405 C CA . ALA A 1 174 ? -46.331 -7.321 51.724 1.00 60.59 174 ALA A CA 1
ATOM 1406 C C . ALA A 1 174 ? -47.727 -7.921 51.958 1.00 60.59 174 ALA A C 1
ATOM 1408 O O . ALA A 1 174 ? -48.637 -7.186 52.316 1.00 60.59 174 ALA A O 1
ATOM 1409 N N . ASN A 1 175 ? -47.869 -9.248 51.868 1.00 59.72 175 ASN A N 1
ATOM 1410 C CA . ASN A 1 175 ? -49.136 -9.934 52.144 1.00 59.72 175 ASN A CA 1
ATOM 1411 C C . ASN A 1 175 ? -49.565 -9.843 53.620 1.00 59.72 175 ASN A C 1
ATOM 1413 O O . ASN A 1 175 ? -50.755 -9.808 53.905 1.00 59.72 175 ASN A O 1
ATOM 1417 N N . VAL A 1 176 ? -48.619 -9.828 54.565 1.00 61.16 176 VAL A N 1
ATOM 1418 C CA . VAL A 1 176 ? -48.924 -9.667 56.000 1.00 61.16 176 VAL A CA 1
ATOM 1419 C C . VAL A 1 176 ? -49.315 -8.222 56.328 1.00 61.16 176 VAL A C 1
ATOM 1421 O O . VAL A 1 176 ? -50.217 -8.008 57.129 1.00 61.16 176 VAL A O 1
ATOM 1424 N N . LEU A 1 177 ? -48.681 -7.234 55.691 1.00 57.06 177 LEU A N 1
ATOM 1425 C CA . LEU A 1 177 ? -48.991 -5.814 55.884 1.00 57.06 177 LEU A CA 1
ATOM 1426 C C . LEU A 1 177 ? -50.333 -5.403 55.254 1.00 57.06 177 LEU A C 1
ATOM 1428 O O . LEU A 1 177 ? -50.985 -4.513 55.786 1.00 57.06 177 LEU A O 1
ATOM 1432 N N . ASP A 1 178 ? -50.767 -6.071 54.181 1.00 50.72 178 ASP A N 1
ATOM 1433 C CA . ASP A 1 178 ? -52.080 -5.847 53.548 1.00 50.72 178 ASP A CA 1
ATOM 1434 C C . ASP A 1 178 ? -53.248 -6.316 54.447 1.00 50.72 178 ASP A C 1
ATOM 1436 O O . ASP A 1 178 ? -54.345 -5.768 54.403 1.00 50.72 178 ASP A O 1
ATOM 1440 N N . ILE A 1 179 ? -53.002 -7.287 55.338 1.00 53.38 179 ILE A N 1
ATOM 1441 C CA . ILE A 1 179 ? -54.000 -7.804 56.294 1.00 53.38 179 ILE A CA 1
ATOM 1442 C C . ILE A 1 179 ? -54.221 -6.839 57.474 1.00 53.38 179 ILE A C 1
ATOM 1444 O O . ILE A 1 179 ? -55.332 -6.749 58.001 1.00 53.38 179 ILE A O 1
ATOM 1448 N N . ASP A 1 180 ? -53.185 -6.111 57.900 1.00 51.16 180 ASP A N 1
ATOM 1449 C CA . ASP A 1 180 ? -53.266 -5.200 59.052 1.00 51.16 180 ASP A CA 1
ATOM 1450 C C . ASP A 1 180 ? -53.929 -3.847 58.715 1.00 51.16 180 ASP A C 1
ATOM 1452 O O . ASP A 1 180 ? -54.493 -3.204 59.607 1.00 51.16 180 ASP A O 1
ATOM 1456 N N . ASP A 1 181 ? -53.912 -3.408 57.450 1.00 50.19 181 ASP A N 1
ATOM 1457 C CA . ASP A 1 181 ? -54.583 -2.167 57.022 1.00 50.19 181 ASP A CA 1
ATOM 1458 C C . ASP A 1 181 ? -56.110 -2.345 56.870 1.00 50.19 181 ASP A C 1
ATOM 1460 O O . ASP A 1 181 ? -56.880 -1.436 57.208 1.00 50.19 181 ASP A O 1
ATOM 1464 N N . ASP A 1 182 ? -56.571 -3.538 56.475 1.00 50.53 182 ASP A N 1
ATOM 1465 C CA . ASP A 1 182 ? -58.000 -3.871 56.336 1.00 50.53 182 ASP A CA 1
ATOM 1466 C C . ASP A 1 182 ? -58.711 -3.946 57.706 1.00 50.53 182 ASP A C 1
ATOM 1468 O O . ASP A 1 182 ? -59.873 -3.562 57.860 1.00 50.53 182 ASP A O 1
ATOM 1472 N N . PHE A 1 183 ? -57.985 -4.332 58.764 1.00 48.84 183 PHE A N 1
ATOM 1473 C CA . PHE A 1 183 ? -58.519 -4.371 60.131 1.00 48.84 183 PHE A CA 1
ATOM 1474 C C . PHE A 1 183 ? -58.693 -2.981 60.768 1.00 48.84 183 PHE A C 1
ATOM 1476 O O . PHE A 1 183 ? -59.428 -2.836 61.749 1.00 48.84 183 PHE A O 1
ATOM 1483 N N . ARG A 1 184 ? -58.038 -1.938 60.234 1.00 51.72 184 ARG A N 1
ATOM 1484 C CA . ARG A 1 184 ? -58.086 -0.571 60.791 1.00 51.72 184 ARG A CA 1
ATOM 1485 C C . ARG A 1 184 ? -59.063 0.358 60.068 1.00 51.72 184 ARG A C 1
ATOM 1487 O O . ARG A 1 184 ? -59.466 1.354 60.666 1.00 51.72 184 ARG A O 1
ATOM 1494 N N . HIS A 1 185 ? -59.511 0.019 58.856 1.00 46.22 185 HIS A N 1
ATOM 1495 C CA . HIS A 1 185 ? -60.454 0.839 58.077 1.00 46.22 185 HIS A CA 1
ATOM 1496 C C . HIS A 1 185 ? -61.944 0.477 58.269 1.00 46.22 185 HIS A C 1
ATOM 1498 O O . HIS A 1 185 ? -62.811 1.173 57.748 1.00 46.22 185 HIS A O 1
ATOM 1504 N N . GLY A 1 186 ? -62.273 -0.545 59.071 1.00 43.56 186 GLY A N 1
ATOM 1505 C CA . GLY A 1 186 ? -63.658 -0.994 59.293 1.00 43.56 186 GLY A CA 1
ATOM 1506 C C . GLY A 1 186 ? -64.459 -0.305 60.411 1.00 43.56 186 GLY A C 1
ATOM 1507 O O . GLY A 1 186 ? -65.654 -0.557 60.521 1.00 43.56 186 GLY A O 1
ATOM 1508 N N . ASN A 1 187 ? -63.860 0.556 61.246 1.00 41.62 187 ASN A N 1
ATOM 1509 C CA . ASN A 1 187 ? -64.504 1.030 62.488 1.00 41.62 187 ASN A CA 1
ATOM 1510 C C . ASN A 1 187 ? -64.567 2.560 62.643 1.00 41.62 187 ASN A C 1
ATOM 1512 O O . ASN A 1 187 ? -64.296 3.106 63.713 1.00 41.62 187 ASN A O 1
ATOM 1516 N N . SER A 1 188 ? -64.952 3.286 61.592 1.00 42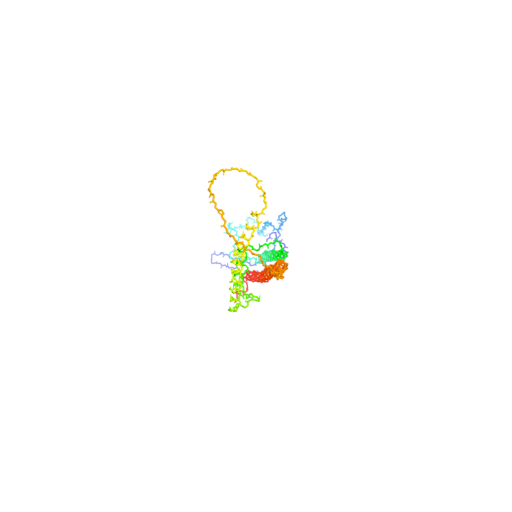.94 188 SER A N 1
ATOM 1517 C CA . SER A 1 188 ? -65.341 4.700 61.716 1.00 42.94 188 SER A CA 1
ATOM 1518 C C . SER A 1 188 ? -66.307 5.139 60.613 1.00 42.94 188 SER A C 1
ATOM 1520 O O . SER A 1 188 ? -65.879 5.727 59.630 1.00 42.94 188 SER A O 1
ATOM 1522 N N . ALA A 1 189 ? -67.610 4.892 60.793 1.00 36.72 189 ALA A N 1
ATOM 1523 C CA . ALA A 1 189 ? -68.683 5.830 60.428 1.00 36.72 189 ALA A CA 1
ATOM 1524 C C . ALA A 1 189 ? -70.060 5.285 60.845 1.00 36.72 189 ALA A C 1
ATOM 1526 O O . ALA A 1 189 ? -70.342 4.096 60.760 1.00 36.72 189 ALA A O 1
ATOM 1527 N N . ALA A 1 190 ? -70.894 6.193 61.338 1.00 40.03 190 ALA A N 1
ATOM 1528 C CA . ALA A 1 190 ? -72.168 5.962 61.995 1.00 40.03 190 ALA A CA 1
ATOM 1529 C C . ALA A 1 190 ? -73.322 5.497 61.074 1.00 40.03 190 ALA A C 1
ATOM 1531 O O . ALA A 1 190 ? -73.395 5.842 59.900 1.00 40.03 190 ALA A O 1
ATOM 1532 N N . ASN A 1 191 ? -74.257 4.778 61.705 1.00 38.69 191 ASN A N 1
ATOM 1533 C CA . ASN A 1 191 ? -75.646 4.452 61.325 1.00 38.69 191 ASN A CA 1
ATOM 1534 C C . ASN A 1 191 ? -76.448 5.639 60.717 1.00 38.69 191 ASN A C 1
ATOM 1536 O O . ASN A 1 191 ? -76.148 6.779 61.086 1.00 38.69 191 ASN A O 1
ATOM 1540 N N . PRO A 1 192 ? -77.531 5.420 59.911 1.00 48.12 192 PRO A N 1
ATOM 1541 C CA . PRO A 1 192 ? -78.773 4.839 60.465 1.00 48.12 192 PRO A CA 1
ATOM 1542 C C . PRO A 1 192 ? -79.745 4.018 59.565 1.00 48.12 192 PRO A C 1
ATOM 1544 O O . PRO A 1 192 ? -79.777 4.121 58.346 1.00 48.12 192 PRO A O 1
ATOM 1547 N N . ALA A 1 193 ? -80.636 3.321 60.296 1.00 36.19 193 ALA A N 1
ATOM 1548 C CA . ALA A 1 193 ? -82.068 3.028 60.079 1.00 36.19 193 ALA A CA 1
ATOM 1549 C C . ALA A 1 193 ? -82.573 1.801 59.263 1.00 36.19 193 ALA A C 1
ATOM 1551 O O . ALA A 1 193 ? -82.657 1.818 58.043 1.00 36.19 193 ALA A O 1
ATOM 1552 N N . SER A 1 194 ? -83.189 0.886 60.038 1.00 33.78 194 SER A N 1
ATOM 1553 C CA . SER A 1 194 ? -84.539 0.289 59.872 1.00 33.78 194 SER A CA 1
ATOM 1554 C C . SER A 1 194 ? -84.720 -1.052 59.132 1.00 33.78 194 SER A C 1
ATOM 1556 O O . SER A 1 194 ? -84.557 -1.150 57.922 1.00 33.78 194 SER A O 1
ATOM 1558 N N . GLY A 1 195 ? -85.213 -2.057 59.879 1.00 32.44 195 GLY A N 1
ATOM 1559 C CA . GLY A 1 195 ? -85.786 -3.313 59.372 1.00 32.44 195 GLY A CA 1
ATOM 1560 C C . GLY A 1 195 ? -86.077 -4.348 60.479 1.00 32.44 195 GLY A C 1
ATOM 1561 O O . GLY A 1 195 ? -85.161 -5.002 60.953 1.00 32.44 195 GLY A O 1
ATOM 1562 N N . TYR A 1 196 ? -87.351 -4.442 60.891 1.00 34.47 196 TYR A N 1
ATOM 1563 C CA . TYR A 1 196 ? -88.046 -5.347 61.848 1.00 34.47 196 TYR A CA 1
ATOM 1564 C C . TYR A 1 196 ? -87.544 -6.820 61.938 1.00 34.47 196 TYR A C 1
ATOM 1566 O O . TYR A 1 196 ? -87.056 -7.343 60.948 1.00 34.47 196 TYR A O 1
ATOM 1574 N N . ILE A 1 197 ? -87.639 -7.583 63.053 1.00 35.88 197 ILE A N 1
ATOM 1575 C CA . ILE A 1 197 ? -88.814 -8.182 63.770 1.00 35.88 197 ILE A CA 1
ATOM 1576 C C . ILE A 1 197 ? -88.308 -8.734 65.146 1.00 35.88 197 ILE A C 1
ATOM 1578 O O . ILE A 1 197 ? -87.294 -9.415 65.168 1.00 35.88 197 ILE A O 1
ATOM 1582 N N . ARG A 1 198 ? -88.781 -8.296 66.332 1.00 35.22 198 ARG A N 1
ATOM 1583 C CA . ARG A 1 198 ? -89.896 -8.727 67.240 1.00 35.22 198 ARG A CA 1
ATOM 1584 C C . ARG A 1 198 ? -89.716 -10.004 68.114 1.00 35.22 198 ARG A C 1
ATOM 1586 O O . ARG A 1 198 ? -89.702 -11.107 67.591 1.00 35.22 198 ARG A O 1
ATOM 1593 N N . SER A 1 199 ? -89.887 -9.787 69.438 1.00 31.59 199 SER A N 1
ATOM 1594 C CA . SER A 1 199 ? -90.336 -10.695 70.538 1.00 31.59 199 SER A CA 1
ATOM 1595 C C . SER A 1 199 ? -89.354 -11.766 71.054 1.00 31.59 199 SER A C 1
ATOM 1597 O O . SER A 1 199 ? -88.633 -12.348 70.268 1.00 31.59 199 SER A O 1
ATOM 1599 N N . ALA A 1 200 ? -89.286 -12.128 72.343 1.00 32.59 200 ALA A N 1
ATOM 1600 C CA . ALA A 1 200 ? -90.176 -11.895 73.486 1.00 32.59 200 ALA A CA 1
ATOM 1601 C C . ALA A 1 200 ? -89.458 -12.229 74.825 1.00 32.59 200 ALA A C 1
ATOM 1603 O O . ALA A 1 200 ? -88.657 -13.152 74.870 1.00 32.59 200 ALA A O 1
ATOM 1604 N N . TYR A 1 201 ? -89.807 -11.474 75.877 1.00 32.09 201 TYR A N 1
ATOM 1605 C CA . TYR A 1 201 ? -89.845 -11.769 77.327 1.00 32.09 201 TYR A CA 1
ATOM 1606 C C . TYR A 1 201 ? -88.770 -12.629 78.032 1.00 32.09 201 TYR A C 1
ATOM 1608 O O . TYR A 1 201 ? -88.629 -13.817 77.769 1.00 32.09 201 TYR A O 1
ATOM 1616 N N . GLY A 1 202 ? -88.192 -12.058 79.104 1.00 32.22 202 GLY A N 1
ATOM 1617 C CA . GLY A 1 202 ? -87.704 -12.828 80.258 1.00 32.22 202 GLY A CA 1
ATOM 1618 C C . GLY A 1 202 ? -86.507 -12.228 81.007 1.00 32.22 202 GLY A C 1
ATOM 1619 O O . GLY A 1 202 ? -85.375 -12.633 80.786 1.00 32.22 202 GLY A O 1
ATOM 1620 N N . THR A 1 203 ? -86.743 -11.303 81.939 1.00 35.22 203 THR A N 1
ATOM 1621 C CA . THR A 1 203 ? -85.925 -11.164 83.168 1.00 35.22 203 THR A CA 1
ATOM 1622 C C . THR A 1 203 ? -86.556 -12.037 84.274 1.00 35.22 203 THR A C 1
ATOM 1624 O O . THR A 1 203 ? -87.664 -12.529 84.038 1.00 35.22 203 THR A O 1
ATOM 1627 N N . PRO A 1 204 ? -85.991 -12.200 85.497 1.00 55.00 204 PRO A N 1
ATOM 1628 C CA . PRO A 1 204 ? -84.714 -11.710 86.070 1.00 55.00 204 PRO A CA 1
ATOM 1629 C C . PRO A 1 204 ? -83.923 -12.788 86.872 1.00 55.00 204 PRO A C 1
ATOM 1631 O O . PRO A 1 204 ? -84.490 -13.823 87.193 1.00 55.00 204 PRO A O 1
ATOM 1634 N N . LEU A 1 205 ? -82.676 -12.516 87.316 1.00 32.00 205 LEU A N 1
ATOM 1635 C CA . LEU A 1 205 ? -82.282 -12.695 88.740 1.00 32.00 205 LEU A CA 1
ATOM 1636 C C . LEU A 1 205 ? -80.866 -12.179 89.115 1.00 32.00 205 LEU A C 1
ATOM 1638 O O . LEU A 1 205 ? -79.878 -12.508 88.474 1.00 32.00 205 LEU A O 1
ATOM 1642 N N . SER A 1 206 ? -80.832 -11.489 90.263 1.00 30.61 206 SER A N 1
ATOM 1643 C CA . SER A 1 206 ? -79.834 -11.458 91.357 1.00 30.61 206 SER A CA 1
ATOM 1644 C C . SER A 1 206 ? -78.386 -10.939 91.220 1.00 30.61 206 SER A C 1
ATOM 1646 O O . SER A 1 206 ? -77.479 -11.654 90.822 1.00 30.61 206 SER A O 1
ATOM 1648 N N . THR A 1 207 ? -78.189 -9.764 91.838 1.00 28.81 207 THR A N 1
ATOM 1649 C CA . THR A 1 207 ? -77.411 -9.520 93.083 1.00 28.81 207 THR A CA 1
ATOM 1650 C C . THR A 1 207 ? -75.863 -9.558 93.110 1.00 28.81 207 THR A C 1
ATOM 1652 O O . THR A 1 207 ? -75.246 -10.615 93.096 1.00 28.81 207 THR A O 1
ATOM 1655 N N . ARG A 1 208 ? -75.326 -8.369 93.458 1.00 32.44 208 ARG A N 1
ATOM 1656 C CA . ARG A 1 208 ? -74.156 -7.989 94.304 1.00 32.44 208 ARG A CA 1
ATOM 1657 C C . ARG A 1 208 ? -72.862 -7.453 93.642 1.00 32.44 208 ARG A C 1
ATOM 1659 O O . ARG A 1 208 ? -72.413 -8.013 92.652 1.00 32.44 208 ARG A O 1
ATOM 1666 N N . PRO A 1 209 ? -72.236 -6.399 94.230 1.00 48.75 209 PRO A N 1
ATOM 1667 C CA . PRO A 1 209 ? -71.049 -5.716 93.704 1.00 48.75 209 PRO A CA 1
ATOM 1668 C C . PRO A 1 209 ? -69.758 -6.085 94.463 1.00 48.75 209 PRO A C 1
ATOM 1670 O O . PRO A 1 209 ? -69.815 -6.360 95.662 1.00 48.75 209 PRO A O 1
ATOM 1673 N N . ALA A 1 210 ? -68.597 -6.017 93.800 1.00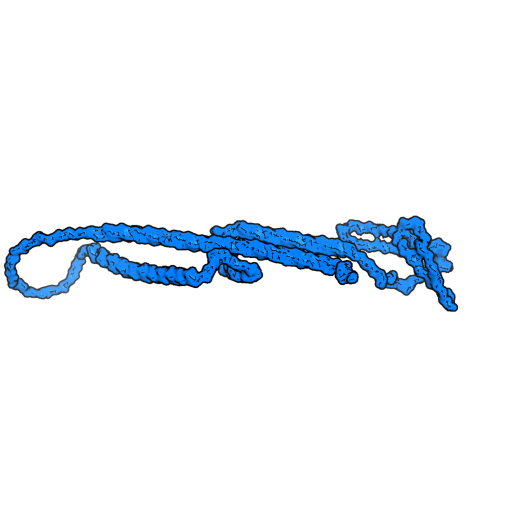 29.97 210 ALA A N 1
ATOM 1674 C CA . ALA A 1 210 ? -67.287 -5.856 94.447 1.00 29.97 210 ALA A CA 1
ATOM 1675 C C . ALA A 1 210 ? -66.199 -5.444 93.431 1.00 29.97 210 ALA A C 1
ATOM 1677 O O . ALA A 1 210 ? -65.964 -6.141 92.451 1.00 29.97 210 ALA A O 1
ATOM 1678 N N . THR A 1 211 ? -65.599 -4.279 93.696 1.00 36.81 211 THR A N 1
ATOM 1679 C CA . THR A 1 211 ? -64.183 -3.876 93.545 1.00 36.81 211 THR A CA 1
ATOM 1680 C C . THR A 1 211 ? -63.209 -4.845 92.862 1.00 36.81 211 THR A C 1
ATOM 1682 O O . THR A 1 211 ? -63.134 -5.974 93.322 1.00 36.81 211 THR A O 1
ATOM 1685 N N . VAL A 1 212 ? -62.370 -4.351 91.935 1.00 35.47 212 VAL A N 1
ATOM 1686 C CA . VAL A 1 212 ? -60.883 -4.406 91.969 1.00 35.47 212 VAL A CA 1
ATOM 1687 C C . VAL A 1 212 ? -60.345 -3.399 90.932 1.00 35.47 212 VAL A C 1
ATOM 1689 O O . VAL A 1 212 ? -60.659 -3.495 89.748 1.00 35.47 212 VAL A O 1
ATOM 1692 N N . GLU A 1 213 ? -59.551 -2.425 91.386 1.00 41.59 213 GLU A N 1
ATOM 1693 C CA . GLU A 1 213 ? -58.585 -1.706 90.549 1.00 41.59 213 GLU A CA 1
ATOM 1694 C C . GLU A 1 213 ? -57.455 -2.668 90.175 1.00 41.59 213 GLU A C 1
ATOM 1696 O O . GLU A 1 213 ? -56.698 -3.091 91.042 1.00 41.59 213 GLU A O 1
ATOM 1701 N N . GLU A 1 214 ? -57.317 -2.996 88.896 1.00 38.88 214 GLU A N 1
ATOM 1702 C CA . GLU A 1 214 ? -56.057 -3.485 88.339 1.00 38.88 214 GLU A CA 1
ATOM 1703 C C . GLU A 1 214 ? -56.095 -3.260 86.829 1.00 38.88 214 GLU A C 1
ATOM 1705 O O . GLU A 1 214 ? -56.787 -3.946 86.078 1.00 38.88 214 GLU A O 1
ATOM 1710 N N . THR A 1 215 ? -55.382 -2.249 86.342 1.00 34.09 215 THR A N 1
ATOM 1711 C CA . THR A 1 215 ? -55.009 -2.209 84.927 1.00 34.09 215 THR A CA 1
ATOM 1712 C C . THR A 1 215 ? -53.574 -1.732 84.830 1.00 34.09 215 THR A C 1
ATOM 1714 O O . THR A 1 215 ? -53.257 -0.546 84.781 1.00 34.09 215 THR A O 1
ATOM 1717 N N . SER A 1 216 ? -52.711 -2.740 84.876 1.00 36.50 216 SER A N 1
ATOM 1718 C CA . SER A 1 216 ? -51.322 -2.748 84.450 1.00 36.50 216 SER A CA 1
ATOM 1719 C C . SER A 1 216 ? -51.066 -1.870 83.224 1.00 36.50 216 SER A C 1
ATOM 1721 O O . SER A 1 216 ? -51.794 -1.927 82.232 1.00 36.50 216 SER A O 1
ATOM 1723 N N . ALA A 1 217 ? -49.965 -1.127 83.298 1.00 45.31 217 ALA A N 1
ATOM 1724 C CA . ALA A 1 217 ? -49.362 -0.344 82.233 1.00 45.31 217 ALA A CA 1
ATOM 1725 C C . ALA A 1 217 ? -49.363 -1.063 80.869 1.00 45.31 217 ALA A C 1
ATOM 1727 O O . ALA A 1 217 ? -48.644 -2.039 80.658 1.00 45.31 217 ALA A O 1
ATOM 1728 N N . SER A 1 218 ? -50.120 -0.531 79.909 1.00 43.22 218 SER A N 1
ATOM 1729 C CA . SER A 1 218 ? -49.964 -0.857 78.492 1.00 43.22 218 SER A CA 1
ATOM 1730 C C . SER A 1 218 ? -48.799 -0.045 77.914 1.00 43.22 218 SER A C 1
ATOM 1732 O O . SER A 1 218 ? -48.899 1.169 77.731 1.00 43.22 218 SER A O 1
ATOM 1734 N N . LEU A 1 219 ? -47.681 -0.722 77.651 1.00 48.47 219 LEU A N 1
ATOM 1735 C CA . LEU A 1 219 ? -46.500 -0.194 76.959 1.00 48.47 219 LEU A CA 1
ATOM 1736 C C . LEU A 1 219 ? -46.845 0.374 75.560 1.00 48.47 219 LEU A C 1
ATOM 1738 O O . LEU A 1 219 ? -47.680 -0.204 74.858 1.00 48.47 219 LEU A O 1
ATOM 1742 N N . PRO A 1 220 ? -46.167 1.441 75.083 1.00 52.50 220 PRO A N 1
ATOM 1743 C CA . PRO A 1 220 ? -46.399 2.030 73.766 1.00 52.50 220 PRO A CA 1
ATOM 1744 C C . PRO A 1 220 ? -45.695 1.208 72.670 1.00 52.50 220 PRO A C 1
ATOM 1746 O O . PRO A 1 220 ? -44.707 1.633 72.074 1.00 52.50 220 PRO A O 1
ATOM 1749 N N . LEU A 1 221 ? -46.219 0.015 72.377 1.00 53.62 221 LEU A N 1
ATOM 1750 C CA . LEU A 1 221 ? -45.686 -0.912 71.364 1.00 53.62 221 LEU A CA 1
ATOM 1751 C C . LEU A 1 221 ? -45.631 -0.295 69.949 1.00 53.62 221 LEU A C 1
ATOM 1753 O O . LEU A 1 221 ? -44.803 -0.679 69.128 1.00 53.62 221 LEU A O 1
ATOM 1757 N N . SER A 1 222 ? -46.464 0.713 69.672 1.00 59.59 222 SER A N 1
ATOM 1758 C CA . SER A 1 222 ? -46.511 1.395 68.371 1.00 59.59 222 SER A CA 1
ATOM 1759 C C . SER A 1 222 ? -45.303 2.307 68.102 1.00 59.59 222 SER A C 1
ATOM 1761 O O . SER A 1 222 ? -44.934 2.488 66.944 1.00 59.59 222 SER A O 1
ATOM 1763 N N . GLY A 1 223 ? -44.665 2.866 69.139 1.00 61.72 223 GLY A N 1
ATOM 1764 C CA . GLY A 1 223 ? -43.505 3.756 68.975 1.00 61.72 223 GLY A CA 1
ATOM 1765 C C . GLY A 1 223 ? -42.248 2.996 68.545 1.00 61.72 223 GLY A C 1
ATOM 1766 O O . GLY A 1 223 ? -41.630 3.333 67.539 1.00 61.72 223 GLY A O 1
ATOM 1767 N N . MET A 1 224 ? -41.951 1.897 69.245 1.00 65.69 224 MET A N 1
ATOM 1768 C CA . MET A 1 224 ? -40.814 1.013 68.954 1.00 65.69 224 MET A CA 1
ATOM 1769 C C . MET A 1 224 ? -40.924 0.364 67.561 1.00 65.69 224 MET A C 1
ATOM 1771 O O . MET A 1 224 ? -39.936 0.232 66.843 1.00 65.69 224 MET A O 1
ATOM 1775 N N . GLN A 1 225 ? -42.145 0.004 67.146 1.00 63.06 225 GLN A N 1
ATOM 1776 C CA . GLN A 1 225 ? -42.425 -0.532 65.808 1.00 63.06 225 GLN A CA 1
ATOM 1777 C C . GLN A 1 225 ? -42.132 0.492 64.693 1.00 63.06 225 GLN A C 1
ATOM 1779 O O . GLN A 1 225 ? -41.617 0.124 63.637 1.00 63.06 225 GLN A O 1
ATOM 1784 N N . LYS A 1 226 ? -42.395 1.786 64.928 1.00 71.19 226 LYS A N 1
ATOM 1785 C CA . LYS A 1 226 ? -42.116 2.866 63.961 1.00 71.19 226 LYS A CA 1
ATOM 1786 C C . LYS A 1 226 ? -40.622 3.169 63.821 1.00 71.19 226 LYS A C 1
ATOM 1788 O O . LYS A 1 226 ? -40.147 3.373 62.702 1.00 71.19 226 LYS A O 1
ATOM 1793 N N . GLU A 1 227 ? -39.872 3.167 64.922 1.00 76.44 227 GLU A N 1
ATOM 1794 C CA . GLU A 1 227 ? -38.412 3.345 64.887 1.00 76.44 227 GLU A CA 1
ATOM 1795 C C . GLU A 1 227 ? -37.717 2.181 64.170 1.00 76.44 227 GLU A C 1
ATOM 1797 O O . GLU A 1 227 ? -36.901 2.411 63.275 1.00 76.44 227 GLU A O 1
ATOM 1802 N N . LEU A 1 228 ? -38.112 0.935 64.463 1.00 78.19 228 LEU A N 1
ATOM 1803 C CA . LEU A 1 228 ? -37.585 -0.256 63.790 1.00 78.19 228 LEU A CA 1
ATOM 1804 C C . LEU A 1 228 ? -37.837 -0.218 62.273 1.00 78.19 228 LEU A C 1
ATOM 1806 O O . LEU A 1 228 ? -36.931 -0.499 61.488 1.00 78.19 228 LEU A O 1
ATOM 1810 N N . HIS A 1 229 ? -39.039 0.182 61.845 1.00 72.06 229 HIS A N 1
ATOM 1811 C CA . HIS A 1 229 ? -39.371 0.323 60.424 1.00 72.06 229 HIS A CA 1
ATOM 1812 C C . HIS A 1 229 ? -38.540 1.393 59.711 1.00 72.06 229 HIS A C 1
ATOM 1814 O O . HIS A 1 229 ? -38.205 1.234 58.534 1.00 72.06 229 HIS A O 1
ATOM 1820 N N . THR A 1 230 ? -38.203 2.474 60.414 1.00 80.19 230 THR A N 1
ATOM 1821 C CA . THR A 1 230 ? -37.368 3.555 59.876 1.00 80.19 230 THR A CA 1
ATOM 1822 C C . THR A 1 230 ? -35.934 3.067 59.679 1.00 80.19 230 THR A C 1
ATOM 1824 O O . THR A 1 230 ? -35.381 3.213 58.593 1.00 80.19 230 THR A O 1
ATOM 1827 N N . ILE A 1 231 ? -35.367 2.371 60.668 1.00 85.06 231 ILE A N 1
ATOM 1828 C CA . ILE A 1 231 ? -34.022 1.777 60.583 1.00 85.06 231 ILE A CA 1
ATOM 1829 C C . ILE A 1 231 ? -33.937 0.747 59.447 1.00 85.06 231 ILE A C 1
ATOM 1831 O O . ILE A 1 231 ? -32.956 0.715 58.706 1.00 85.06 231 ILE A O 1
ATOM 1835 N N . LEU A 1 232 ? -34.971 -0.080 59.270 1.00 80.31 232 LEU A N 1
ATOM 1836 C CA . LEU A 1 232 ? -35.010 -1.094 58.213 1.00 80.31 232 LEU A CA 1
ATOM 1837 C C . LEU A 1 232 ? -35.065 -0.448 56.815 1.00 80.31 232 LEU A C 1
ATOM 1839 O O . LEU A 1 232 ? -34.384 -0.917 55.904 1.00 80.31 232 LEU A O 1
ATOM 1843 N N . LYS A 1 233 ? -35.795 0.667 56.654 1.00 78.31 233 LYS A N 1
ATOM 1844 C CA . LYS A 1 233 ? -35.786 1.467 55.414 1.00 78.31 233 LYS A CA 1
ATOM 1845 C C . LYS A 1 233 ? -34.409 2.060 55.115 1.00 78.31 233 LYS A C 1
ATOM 1847 O O . LYS A 1 233 ? -33.954 1.961 53.978 1.00 78.31 233 LYS A O 1
ATOM 1852 N N . GLU A 1 234 ? -33.735 2.619 56.117 1.00 87.56 234 GLU A N 1
ATOM 1853 C CA . GLU A 1 234 ? -32.382 3.165 55.952 1.00 87.56 234 GLU A CA 1
ATOM 1854 C C . GLU A 1 234 ? -31.371 2.068 55.589 1.00 87.56 234 GLU A C 1
ATOM 1856 O O . GLU A 1 234 ? -30.573 2.233 54.666 1.00 87.56 234 GLU A O 1
ATOM 1861 N N . LEU A 1 235 ? -31.449 0.898 56.230 1.00 83.62 235 LEU A N 1
ATOM 1862 C CA . LEU A 1 235 ? -30.618 -0.256 55.877 1.00 83.62 235 LEU A CA 1
ATOM 1863 C C . LEU A 1 235 ? -30.884 -0.734 54.448 1.00 83.62 235 LEU A C 1
ATOM 1865 O O . LEU A 1 235 ? -29.935 -0.942 53.699 1.00 83.62 235 LEU A O 1
ATOM 1869 N N . GLN A 1 236 ? -32.148 -0.846 54.031 1.00 79.19 236 GLN A N 1
ATOM 1870 C CA . GLN A 1 236 ? -32.495 -1.202 52.651 1.00 79.19 236 GLN A CA 1
ATOM 1871 C C . GLN A 1 236 ? -31.965 -0.181 51.644 1.00 79.19 236 GLN A C 1
ATOM 1873 O O . GLN A 1 236 ? -31.483 -0.562 50.576 1.00 79.19 236 GLN A O 1
ATOM 1878 N N . PHE A 1 237 ? -32.021 1.108 51.974 1.00 87.56 237 PHE A N 1
ATOM 1879 C CA . PHE A 1 237 ? -31.450 2.158 51.144 1.00 87.56 237 PHE A CA 1
ATOM 1880 C C . PHE A 1 237 ? -29.927 2.012 51.024 1.00 87.56 237 PHE A C 1
ATOM 1882 O O . PHE A 1 237 ? -29.399 2.032 49.912 1.00 87.56 237 PHE A O 1
ATOM 1889 N N . ILE A 1 238 ? -29.222 1.784 52.137 1.00 88.94 238 ILE A N 1
ATOM 1890 C CA . ILE A 1 238 ? -27.767 1.576 52.160 1.00 88.94 238 ILE A CA 1
ATOM 1891 C C . ILE A 1 238 ? -27.382 0.321 51.372 1.00 88.94 238 ILE A C 1
ATOM 1893 O O . ILE A 1 238 ? -26.485 0.392 50.532 1.00 88.94 238 ILE A O 1
ATOM 1897 N N . THR A 1 239 ? -28.069 -0.804 51.584 1.00 84.38 239 THR A N 1
ATOM 1898 C CA . THR A 1 239 ? -27.807 -2.065 50.877 1.00 84.38 239 THR A CA 1
ATOM 1899 C C . THR A 1 239 ? -28.057 -1.921 49.378 1.00 84.38 239 THR A C 1
ATOM 1901 O O . THR A 1 239 ? -27.211 -2.325 48.583 1.00 84.38 239 THR A O 1
ATOM 1904 N N . ASN A 1 240 ? -29.155 -1.274 48.969 1.00 82.75 240 ASN A N 1
ATOM 1905 C CA . ASN A 1 240 ? -29.427 -1.000 47.554 1.00 82.75 240 ASN A CA 1
ATOM 1906 C C . ASN A 1 240 ? -28.374 -0.069 46.940 1.00 82.75 240 ASN A C 1
ATOM 1908 O O . ASN A 1 240 ? -27.959 -0.275 45.800 1.00 82.75 240 ASN A O 1
ATOM 1912 N N . ARG A 1 241 ? -27.914 0.942 47.687 1.00 89.75 241 ARG A N 1
ATOM 1913 C CA . ARG A 1 241 ? -26.873 1.865 47.226 1.00 89.75 241 ARG A CA 1
ATOM 1914 C C . ARG A 1 241 ? -25.519 1.173 47.095 1.00 89.75 241 ARG A C 1
ATOM 1916 O O . ARG A 1 241 ? -24.828 1.424 46.116 1.00 89.75 241 ARG A O 1
ATOM 1923 N N . MET A 1 242 ? -25.158 0.303 48.040 1.00 84.12 242 MET A N 1
ATOM 1924 C CA . MET A 1 242 ? -23.945 -0.521 47.969 1.00 84.12 242 MET A CA 1
ATOM 1925 C C . MET A 1 242 ? -23.989 -1.465 46.773 1.00 84.12 242 MET A C 1
ATOM 1927 O O . MET A 1 242 ? -23.057 -1.472 45.980 1.00 84.12 242 MET A O 1
ATOM 1931 N N . LYS A 1 243 ? -25.102 -2.182 46.588 1.00 84.25 243 LYS A N 1
ATOM 1932 C CA . LYS A 1 243 ? -25.284 -3.080 45.448 1.00 84.25 243 LYS A CA 1
ATOM 1933 C C . LYS A 1 243 ? -25.160 -2.344 44.112 1.00 84.25 243 LYS A C 1
ATOM 1935 O O . LYS A 1 243 ? -24.477 -2.823 43.215 1.00 84.25 243 LYS A O 1
ATOM 1940 N N . LYS A 1 244 ? -25.772 -1.161 43.995 1.00 85.19 244 LYS A N 1
ATOM 1941 C CA . LYS A 1 244 ? -25.647 -0.324 42.795 1.00 85.19 244 LYS A CA 1
ATOM 1942 C C . LYS A 1 244 ? -24.202 0.133 42.556 1.00 85.19 244 LYS A C 1
ATOM 1944 O O . LYS A 1 244 ? -23.727 0.052 41.432 1.00 85.19 244 LYS A O 1
ATOM 1949 N N . ALA A 1 245 ? -23.491 0.553 43.606 1.00 83.88 245 ALA A N 1
ATOM 1950 C CA . ALA A 1 245 ? -22.076 0.922 43.504 1.00 83.88 245 ALA A CA 1
ATOM 1951 C C . ALA A 1 245 ? -21.184 -0.261 43.078 1.00 83.88 245 ALA A C 1
ATOM 1953 O O . ALA A 1 245 ? -20.249 -0.066 42.301 1.00 83.88 245 ALA A O 1
ATOM 1954 N N . ASP A 1 246 ? -21.479 -1.473 43.553 1.00 83.50 246 ASP A N 1
ATOM 1955 C CA . ASP A 1 246 ? -20.770 -2.690 43.148 1.00 83.50 246 ASP A CA 1
ATOM 1956 C C . ASP A 1 246 ? -21.036 -3.031 41.670 1.00 83.50 246 ASP A C 1
ATOM 1958 O O . ASP A 1 246 ? -20.090 -3.308 40.931 1.00 83.50 246 ASP A O 1
ATOM 1962 N N . GLU A 1 247 ? -22.292 -2.951 41.211 1.00 81.69 247 GLU A N 1
ATOM 1963 C CA . GLU A 1 247 ? -22.670 -3.149 39.800 1.00 81.69 247 GLU A CA 1
ATOM 1964 C C . GLU A 1 247 ? -21.966 -2.141 38.873 1.00 81.69 247 GLU A C 1
ATOM 1966 O O . GLU A 1 247 ? -21.369 -2.530 37.863 1.00 81.69 247 GLU A O 1
ATOM 1971 N N . ASP A 1 248 ? -21.961 -0.858 39.245 1.00 81.19 248 ASP A N 1
ATOM 1972 C CA . ASP A 1 248 ? -21.267 0.201 38.506 1.00 81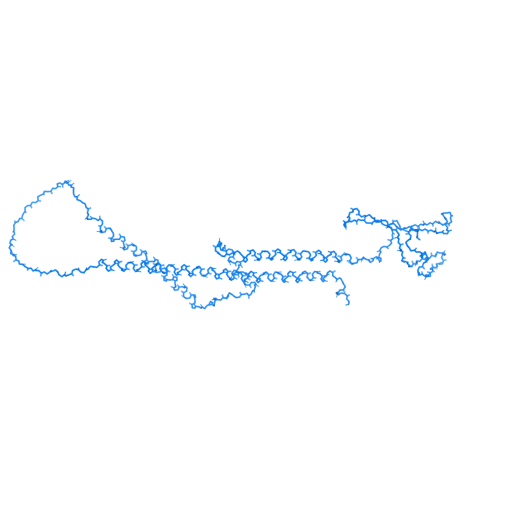.19 248 ASP A CA 1
ATOM 1973 C C . ASP A 1 248 ? -19.743 -0.050 38.480 1.00 81.19 248 ASP A C 1
ATOM 1975 O O . ASP A 1 248 ? -19.081 0.120 37.449 1.00 81.19 248 ASP A O 1
ATOM 1979 N N . GLY A 1 249 ? -19.178 -0.544 39.587 1.00 77.88 249 GLY A N 1
ATOM 1980 C CA . GLY A 1 249 ? -17.776 -0.948 39.687 1.00 77.88 249 GLY A CA 1
ATOM 1981 C C . GLY A 1 249 ? -17.407 -2.106 38.752 1.00 77.88 249 GLY A C 1
ATOM 1982 O O . GLY A 1 249 ? -16.336 -2.088 38.131 1.00 77.88 249 GLY A O 1
ATOM 1983 N N . GLU A 1 250 ? -18.293 -3.095 38.591 1.00 80.31 250 GLU A N 1
ATOM 1984 C CA . GLU A 1 250 ? -18.088 -4.196 37.646 1.00 80.31 250 GLU A CA 1
ATOM 1985 C C . GLU A 1 250 ? -18.075 -3.700 36.196 1.00 80.31 250 GLU A C 1
ATOM 1987 O O . GLU A 1 250 ? -17.183 -4.085 35.431 1.00 80.31 250 GLU A O 1
ATOM 1992 N N . ILE A 1 251 ? -18.992 -2.800 35.830 1.00 80.06 251 ILE A N 1
ATOM 1993 C CA . ILE A 1 251 ? -19.073 -2.213 34.485 1.00 80.06 251 ILE A CA 1
ATOM 1994 C C . ILE A 1 251 ? -17.790 -1.441 34.161 1.00 80.06 251 ILE A C 1
ATOM 1996 O O . ILE A 1 251 ? -17.184 -1.656 33.109 1.00 80.06 251 ILE A O 1
ATOM 2000 N N . VAL A 1 252 ? -17.308 -0.602 35.082 1.00 79.75 252 VAL A N 1
ATOM 2001 C CA . VAL A 1 252 ? -16.043 0.131 34.906 1.00 79.75 252 VAL A CA 1
ATOM 2002 C C . VAL A 1 252 ? -14.861 -0.830 34.732 1.00 79.75 252 VAL A C 1
ATOM 2004 O O . VAL A 1 252 ? -13.959 -0.569 33.931 1.00 79.75 252 VAL A O 1
ATOM 2007 N N . SER A 1 253 ? -14.853 -1.960 35.445 1.00 78.19 253 SER A N 1
ATOM 2008 C CA . SER A 1 253 ? -13.805 -2.978 35.303 1.00 78.19 253 SER A CA 1
ATOM 2009 C C . SER A 1 253 ? -13.826 -3.670 33.932 1.00 78.19 253 SER A C 1
ATOM 2011 O O . SER A 1 253 ? -12.761 -3.896 33.351 1.00 78.19 253 SER A O 1
ATOM 2013 N N . ASP A 1 254 ? -15.015 -3.962 33.392 1.00 81.19 254 ASP A N 1
ATOM 2014 C CA . ASP A 1 254 ? -15.198 -4.555 32.062 1.00 81.19 254 ASP A CA 1
ATOM 2015 C C . ASP A 1 254 ? -14.688 -3.602 30.972 1.00 81.19 254 ASP A C 1
ATOM 2017 O O . ASP A 1 254 ? -13.968 -4.025 30.068 1.00 81.19 254 ASP A O 1
ATOM 2021 N N . TRP A 1 255 ? -14.983 -2.306 31.092 1.00 78.56 255 TRP A N 1
ATOM 2022 C CA . TRP A 1 255 ? -14.512 -1.280 30.161 1.00 78.56 255 TRP A CA 1
ATOM 2023 C C . TRP A 1 255 ? -12.997 -1.091 30.186 1.00 78.56 255 TRP A C 1
ATOM 2025 O O . TRP A 1 255 ? -12.371 -1.009 29.130 1.00 78.56 255 TRP A O 1
ATOM 2035 N N . LYS A 1 256 ? -12.382 -1.082 31.374 1.00 80.06 256 LYS A N 1
ATOM 2036 C CA . LYS A 1 256 ? -10.916 -1.033 31.506 1.00 80.06 256 LYS A CA 1
ATOM 2037 C C . LYS A 1 256 ? -10.257 -2.250 30.866 1.00 80.06 256 LYS A C 1
ATOM 2039 O O . LYS A 1 256 ? -9.234 -2.120 30.199 1.00 80.06 256 LYS A O 1
ATOM 2044 N N . PHE A 1 257 ? -10.845 -3.432 31.043 1.00 80.44 257 PHE A N 1
ATOM 2045 C CA . PHE A 1 257 ? -10.349 -4.640 30.399 1.00 80.44 257 PHE A CA 1
ATOM 2046 C C . PHE A 1 257 ? -10.516 -4.594 28.879 1.00 80.44 257 PHE A C 1
ATOM 2048 O O . PHE A 1 257 ? -9.560 -4.878 28.163 1.00 80.44 257 PHE A O 1
ATOM 2055 N N . ALA A 1 258 ? -11.680 -4.171 28.386 1.00 80.00 258 ALA A N 1
ATOM 2056 C CA . ALA A 1 258 ? -11.914 -3.993 26.958 1.00 80.00 258 ALA A CA 1
ATOM 2057 C C . ALA A 1 258 ? -10.904 -3.012 26.341 1.00 80.00 258 ALA A C 1
ATOM 2059 O O . ALA A 1 258 ? -10.336 -3.317 25.298 1.00 80.00 258 ALA A O 1
ATOM 2060 N N . ALA A 1 259 ? -10.608 -1.891 27.007 1.00 78.00 259 ALA A N 1
ATOM 2061 C CA . ALA A 1 259 ? -9.597 -0.932 26.561 1.00 78.00 259 ALA A CA 1
ATOM 2062 C C . ALA A 1 259 ? -8.194 -1.561 26.458 1.00 78.00 259 ALA A C 1
ATOM 2064 O O . ALA A 1 259 ? -7.522 -1.390 25.444 1.00 78.00 259 ALA A O 1
ATOM 2065 N N . MET A 1 260 ? -7.778 -2.353 27.455 1.00 79.88 260 MET A N 1
ATOM 2066 C CA . MET A 1 260 ? -6.501 -3.084 27.403 1.00 79.88 260 MET A CA 1
ATOM 2067 C C . MET A 1 260 ? -6.452 -4.113 26.264 1.00 79.88 260 MET A C 1
ATOM 2069 O O . MET A 1 260 ? -5.409 -4.301 25.643 1.00 79.88 260 MET A O 1
ATOM 2073 N N . VAL A 1 261 ? -7.566 -4.792 25.980 1.00 80.06 261 VAL A N 1
ATOM 2074 C CA . VAL A 1 261 ? -7.664 -5.765 24.880 1.00 80.06 261 VAL A CA 1
ATOM 2075 C C . VAL A 1 261 ? -7.588 -5.068 23.521 1.00 80.06 261 VAL A C 1
ATOM 2077 O O . VAL A 1 261 ? -6.928 -5.577 22.619 1.00 80.06 261 VAL A O 1
ATOM 2080 N N . VAL A 1 262 ? -8.224 -3.903 23.376 1.00 78.44 262 VAL A N 1
ATOM 2081 C CA . VAL A 1 262 ? -8.211 -3.109 22.136 1.00 78.44 262 VAL A CA 1
ATOM 2082 C C . VAL A 1 262 ? -6.810 -2.611 21.819 1.00 78.44 262 VAL A C 1
ATOM 2084 O O . VAL A 1 262 ? -6.361 -2.778 20.692 1.00 78.44 262 VAL A O 1
ATOM 2087 N N . ASP A 1 263 ? -6.096 -2.076 22.809 1.00 80.81 263 ASP A N 1
ATOM 2088 C CA . ASP A 1 263 ? -4.697 -1.664 22.651 1.00 80.81 263 ASP A CA 1
ATOM 2089 C C . ASP A 1 263 ? -3.847 -2.799 22.056 1.00 80.81 263 ASP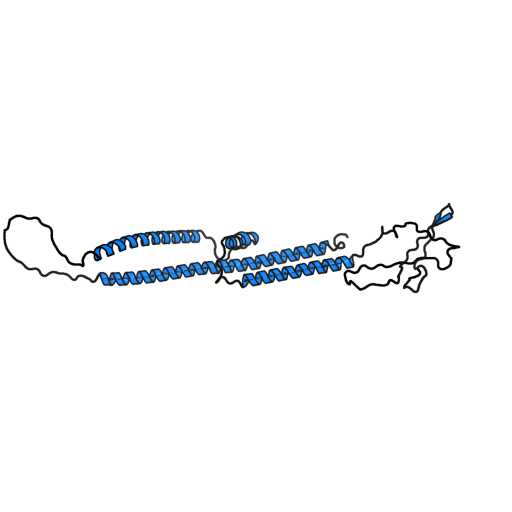 A C 1
ATOM 2091 O O . ASP A 1 263 ? -3.166 -2.650 21.040 1.00 80.81 263 ASP A O 1
ATOM 2095 N N . ARG A 1 264 ? -3.990 -3.999 22.620 1.00 81.38 264 ARG A N 1
ATOM 2096 C CA . ARG A 1 264 ? -3.243 -5.187 22.204 1.00 81.38 264 ARG A CA 1
ATOM 2097 C C . ARG A 1 264 ? -3.663 -5.687 20.832 1.00 81.38 264 ARG A C 1
ATOM 2099 O O . ARG A 1 264 ? -2.796 -6.001 20.024 1.00 81.38 264 ARG A O 1
ATOM 2106 N N . LEU A 1 265 ? -4.963 -5.721 20.548 1.00 80.62 265 LEU A N 1
ATOM 2107 C CA . LEU A 1 265 ? -5.489 -6.033 19.222 1.00 80.62 265 LEU A CA 1
ATOM 2108 C C . LEU A 1 265 ? -4.871 -5.118 18.164 1.00 80.62 265 LEU A C 1
ATOM 2110 O O . LEU A 1 265 ? -4.415 -5.590 17.127 1.00 80.62 265 LEU A O 1
ATOM 2114 N N . CYS A 1 266 ? -4.820 -3.821 18.438 1.00 75.50 266 CYS A N 1
ATOM 2115 C CA . CYS A 1 266 ? -4.293 -2.841 17.505 1.00 75.50 266 CYS A CA 1
ATOM 2116 C C . CYS A 1 266 ? -2.784 -2.981 17.319 1.00 75.50 266 CYS A C 1
ATOM 2118 O O . CYS A 1 266 ? -2.319 -2.906 16.184 1.00 75.50 266 CYS A O 1
ATOM 2120 N N . LEU A 1 267 ? -2.034 -3.298 18.378 1.00 80.19 267 LEU A N 1
ATOM 2121 C CA . LEU A 1 267 ? -0.618 -3.652 18.262 1.00 80.19 267 LEU A CA 1
ATOM 2122 C C . LEU A 1 267 ? -0.401 -4.893 17.386 1.00 80.19 267 LEU A C 1
ATOM 2124 O O . LEU A 1 267 ? 0.501 -4.882 16.550 1.00 80.19 267 LEU A O 1
ATOM 2128 N N . PHE A 1 268 ? -1.225 -5.936 17.527 1.00 83.75 268 PHE A N 1
ATOM 2129 C CA . PHE A 1 268 ? -1.137 -7.145 16.697 1.00 83.75 268 PHE A CA 1
ATOM 2130 C C . PHE A 1 268 ? -1.524 -6.897 15.237 1.00 83.75 268 PHE A C 1
ATOM 2132 O O . PHE A 1 268 ? -0.831 -7.363 14.338 1.00 83.75 268 PHE A O 1
ATOM 2139 N N . ILE A 1 269 ? -2.593 -6.139 14.982 1.00 82.25 269 ILE A N 1
ATOM 2140 C CA . ILE A 1 269 ? -2.987 -5.753 13.620 1.00 82.25 269 ILE A CA 1
ATOM 2141 C C . ILE A 1 269 ? -1.870 -4.933 12.969 1.00 82.25 269 ILE A C 1
ATOM 2143 O O . ILE A 1 269 ? -1.498 -5.206 11.831 1.00 82.25 269 ILE A O 1
ATOM 2147 N N . PHE A 1 270 ? -1.301 -3.969 13.698 1.00 81.19 270 PHE A N 1
ATOM 2148 C CA . PHE A 1 270 ? -0.215 -3.133 13.199 1.00 81.19 270 PHE A CA 1
ATOM 2149 C C . PHE A 1 270 ? 1.046 -3.950 12.901 1.00 81.19 270 PHE A C 1
ATOM 2151 O O . PHE A 1 270 ? 1.602 -3.826 11.817 1.00 81.19 270 PHE A O 1
ATOM 2158 N N . THR A 1 271 ? 1.468 -4.826 13.817 1.00 84.12 271 THR A N 1
ATOM 2159 C CA . THR A 1 271 ? 2.647 -5.687 13.604 1.00 84.12 271 THR A CA 1
ATOM 2160 C C . THR A 1 271 ? 2.450 -6.696 12.479 1.00 84.12 271 THR A C 1
ATOM 2162 O O . THR A 1 271 ? 3.354 -6.885 11.673 1.00 84.12 271 THR A O 1
ATOM 2165 N N . LEU A 1 272 ? 1.276 -7.320 12.362 1.00 85.31 272 LEU A N 1
ATOM 2166 C CA . LEU A 1 272 ? 0.976 -8.204 11.234 1.00 85.31 272 LEU A CA 1
ATOM 2167 C C . LEU A 1 272 ? 1.050 -7.438 9.910 1.00 85.31 272 LEU A C 1
ATOM 2169 O O . LEU A 1 272 ? 1.654 -7.907 8.948 1.00 85.31 272 LEU A O 1
ATOM 2173 N N . PHE A 1 273 ? 0.448 -6.253 9.865 1.00 83.50 273 PHE A N 1
ATOM 2174 C CA . PHE A 1 273 ? 0.408 -5.434 8.667 1.00 83.50 273 PHE A CA 1
ATOM 2175 C C . PHE A 1 273 ? 1.801 -4.942 8.248 1.00 83.50 273 PHE A C 1
ATOM 2177 O O . PHE A 1 273 ? 2.144 -5.032 7.069 1.00 83.50 273 PHE A O 1
ATOM 2184 N N . THR A 1 274 ? 2.639 -4.498 9.193 1.00 82.44 274 THR A N 1
ATOM 2185 C CA . THR A 1 274 ? 4.024 -4.101 8.896 1.00 82.44 274 THR A CA 1
ATOM 2186 C C . THR A 1 274 ? 4.860 -5.285 8.421 1.00 82.44 274 THR A C 1
ATOM 2188 O O . THR A 1 274 ? 5.588 -5.152 7.438 1.00 82.44 274 THR A O 1
ATOM 2191 N N . VAL A 1 275 ? 4.721 -6.462 9.038 1.00 87.38 275 VAL A N 1
ATOM 2192 C CA . VAL A 1 275 ? 5.412 -7.687 8.603 1.00 87.38 275 VAL A CA 1
ATOM 2193 C C . VAL A 1 275 ? 4.986 -8.089 7.190 1.00 87.38 275 VAL A C 1
ATOM 2195 O O . VAL A 1 275 ? 5.849 -8.301 6.342 1.00 87.38 275 VAL A O 1
ATOM 2198 N N . LEU A 1 276 ? 3.683 -8.137 6.898 1.00 84.88 276 LEU A N 1
ATOM 2199 C CA . LEU A 1 276 ? 3.176 -8.480 5.565 1.00 84.88 276 LEU A CA 1
ATOM 2200 C C . LEU A 1 276 ? 3.660 -7.500 4.497 1.00 84.88 276 LEU A C 1
ATOM 2202 O O . LEU A 1 276 ? 4.123 -7.923 3.442 1.00 84.88 276 LEU A O 1
ATOM 2206 N N . ALA A 1 277 ? 3.599 -6.199 4.773 1.00 80.19 277 ALA A N 1
ATOM 2207 C CA . ALA A 1 277 ? 4.081 -5.190 3.842 1.00 80.19 277 ALA A CA 1
ATOM 2208 C C . ALA A 1 277 ? 5.599 -5.296 3.617 1.00 80.19 277 ALA A C 1
ATOM 2210 O O . ALA A 1 277 ? 6.059 -5.171 2.486 1.00 80.19 277 ALA A O 1
ATOM 2211 N N . THR A 1 278 ? 6.370 -5.616 4.660 1.00 82.38 278 THR A N 1
ATOM 2212 C CA . THR A 1 278 ? 7.816 -5.866 4.544 1.00 82.38 278 THR A CA 1
ATOM 2213 C C . THR A 1 278 ? 8.097 -7.098 3.681 1.00 82.38 278 THR A C 1
ATOM 2215 O O . THR A 1 278 ? 8.948 -7.042 2.801 1.00 82.38 278 THR A O 1
ATOM 2218 N N . ILE A 1 279 ? 7.347 -8.191 3.866 1.00 83.62 279 ILE A N 1
ATOM 2219 C CA . ILE A 1 279 ? 7.457 -9.401 3.034 1.00 83.62 279 ILE A CA 1
ATOM 2220 C C . ILE A 1 279 ? 7.128 -9.084 1.574 1.00 83.62 279 ILE A C 1
ATOM 2222 O O . ILE A 1 279 ? 7.890 -9.454 0.690 1.00 83.62 279 ILE A O 1
ATOM 2226 N N . VAL A 1 280 ? 6.032 -8.367 1.307 1.00 78.88 280 VAL A N 1
ATOM 2227 C CA . VAL A 1 280 ? 5.644 -7.975 -0.059 1.00 78.88 280 VAL A CA 1
ATOM 2228 C C . VAL A 1 280 ? 6.736 -7.137 -0.714 1.00 78.88 280 VAL A C 1
ATOM 2230 O O . VAL A 1 280 ? 7.081 -7.383 -1.867 1.00 78.88 280 VAL A O 1
ATOM 2233 N N . ILE A 1 281 ? 7.311 -6.187 0.022 1.00 76.62 281 ILE A N 1
ATOM 2234 C CA . ILE A 1 281 ? 8.428 -5.371 -0.448 1.00 76.62 281 ILE A CA 1
ATOM 2235 C C . ILE A 1 281 ? 9.647 -6.243 -0.791 1.00 76.62 281 ILE A C 1
ATOM 2237 O O . ILE A 1 281 ? 10.234 -6.084 -1.859 1.00 76.62 281 ILE A O 1
ATOM 2241 N N . LEU A 1 282 ? 10.009 -7.182 0.084 1.00 75.44 282 LEU A N 1
ATOM 2242 C CA . LEU A 1 282 ? 11.157 -8.066 -0.121 1.00 75.44 282 LEU A CA 1
ATOM 2243 C C . LEU A 1 282 ? 10.939 -9.044 -1.284 1.00 75.44 282 LEU A C 1
ATOM 2245 O O . LEU A 1 282 ? 11.851 -9.256 -2.074 1.00 75.44 282 LEU A O 1
ATOM 2249 N N . CYS A 1 283 ? 9.731 -9.586 -1.457 1.00 71.75 283 CYS A N 1
ATOM 2250 C CA . CYS A 1 283 ? 9.393 -10.466 -2.581 1.00 71.75 283 CYS A CA 1
ATOM 2251 C C . CYS A 1 283 ? 9.349 -9.735 -3.932 1.00 71.75 283 CYS A C 1
ATOM 2253 O O . CYS A 1 283 ? 9.454 -10.374 -4.975 1.00 71.75 283 CYS A O 1
ATOM 2255 N N . ARG A 1 284 ? 9.181 -8.407 -3.934 1.00 70.00 284 ARG A N 1
ATOM 2256 C CA . ARG A 1 284 ? 9.226 -7.571 -5.145 1.00 70.00 284 ARG A CA 1
ATOM 2257 C C . ARG A 1 284 ? 10.651 -7.206 -5.564 1.00 70.00 284 ARG A C 1
ATOM 2259 O O . ARG A 1 284 ? 10.813 -6.657 -6.648 1.00 70.00 284 ARG A O 1
ATOM 2266 N N . ALA A 1 285 ? 11.659 -7.516 -4.745 1.00 64.50 285 ALA A N 1
ATOM 2267 C CA . ALA A 1 285 ? 13.070 -7.375 -5.080 1.00 64.50 285 ALA A CA 1
ATOM 2268 C C . ALA A 1 285 ? 13.619 -8.721 -5.610 1.00 64.50 285 ALA A C 1
ATOM 2270 O O . ALA A 1 285 ? 14.016 -9.577 -4.817 1.00 64.50 285 ALA A O 1
ATOM 2271 N N . PRO A 1 286 ? 13.667 -8.942 -6.940 1.00 55.22 286 PRO A N 1
ATOM 2272 C CA . PRO A 1 286 ? 14.083 -10.223 -7.528 1.00 55.22 286 PRO A CA 1
ATOM 2273 C C . PRO A 1 286 ? 15.558 -10.595 -7.272 1.00 55.22 286 PRO A C 1
ATOM 2275 O O . PRO A 1 286 ? 15.932 -11.747 -7.461 1.00 55.22 286 PRO A O 1
ATOM 2278 N N . HIS A 1 287 ? 16.391 -9.663 -6.795 1.00 54.75 287 HIS A N 1
ATOM 2279 C CA . HIS A 1 287 ? 17.842 -9.850 -6.644 1.00 54.75 287 HIS A CA 1
ATOM 2280 C C . HIS A 1 287 ? 18.330 -10.355 -5.269 1.00 54.75 287 HIS A C 1
ATOM 2282 O O . HIS A 1 287 ? 19.534 -10.490 -5.087 1.00 54.75 287 HIS A O 1
ATOM 2288 N N . ILE A 1 288 ? 17.448 -10.647 -4.299 1.00 53.12 288 ILE A N 1
ATOM 2289 C CA . ILE A 1 288 ? 17.858 -11.181 -2.974 1.00 53.12 288 ILE A CA 1
ATOM 2290 C C . ILE A 1 288 ? 17.710 -12.712 -2.864 1.00 53.12 288 ILE A C 1
ATOM 2292 O O . ILE A 1 288 ? 18.364 -13.328 -2.029 1.00 53.12 288 ILE A O 1
ATOM 2296 N N . ILE A 1 289 ? 16.864 -13.342 -3.689 1.00 49.94 289 ILE A N 1
ATOM 2297 C CA . ILE A 1 289 ? 16.509 -14.774 -3.559 1.00 49.94 289 ILE A CA 1
ATOM 2298 C C . ILE A 1 289 ? 17.216 -15.663 -4.597 1.00 49.94 289 ILE A C 1
ATOM 2300 O O . ILE A 1 289 ? 17.249 -16.880 -4.432 1.00 49.94 289 ILE A O 1
ATOM 2304 N N . VAL A 1 290 ? 17.821 -15.079 -5.635 1.00 44.25 290 VAL A N 1
ATOM 2305 C CA . VAL A 1 290 ? 18.575 -15.829 -6.649 1.00 44.25 290 VAL A CA 1
ATOM 2306 C C . VAL A 1 290 ? 20.031 -15.373 -6.636 1.00 44.25 290 VAL A C 1
ATOM 2308 O O . VAL A 1 290 ? 20.424 -14.485 -7.390 1.00 44.25 290 VAL A O 1
ATOM 2311 N N . GLN A 1 291 ? 20.815 -15.986 -5.751 1.00 37.50 291 GLN A N 1
ATOM 2312 C CA . GLN A 1 291 ? 22.263 -16.114 -5.884 1.00 37.50 291 GLN A CA 1
ATOM 2313 C C . GLN A 1 291 ? 22.672 -17.534 -5.498 1.00 37.50 291 GLN A C 1
ATOM 2315 O O . GLN A 1 291 ? 22.095 -18.061 -4.518 1.00 37.50 291 GLN A O 1
#